Protein AF-0000000080485088 (afdb_homodimer)

InterPro domains:
  IPR011604 PD-(D/E)XK endonuclease-like domain superfamily [G3DSA:3.90.320.10] (5-183)
  IPR013343 CRISPR-associated protein Cas4 [TIGR00372] (26-182)
  IPR022765 Dna2/Cas4, domain of unknown function DUF83 [PF01930] (26-183)

Foldseek 3Di:
DPPDDPVVVVVVVVVVCVVVVDDADALVLLLCLVVPLLLSQCVLVVPDQDCPPVPHPDDPPPCCVVVVVFWDWDDDPVGYIWIAGNVGATEDEDQDCPRVPSSLLSSLLVQLCCCPPVNDHHWYWYDHVNVRDIDTGHHDPVSNVVNVVSSVVSVVSNPDPHHDADDDDPCLVVRSCNCVHPVD/DPPDDVVVVVVVVVVVCVVVVDDADALVLLLCLVVPLLLSQCVLVVPDQDCPPVPHPDDPPPCCVVVVVFWDWDDDPVGYIWIAGNVGATEDEDQDCPRVPSSLLSSLLVQLCCCPPVNDHHKYWYDHVNVRDIDTGHHDPVSNVVNVVSSVVSVVSNPDPHHDADDDDPCLVVRSCNCVHPVD

Radius of gyration: 20.14 Å; Cα contacts (8 Å, |Δi|>4): 604; chains: 2; bounding box: 44×56×47 Å

Structure (mmCIF, N/CA/C/O backbone):
data_AF-0000000080485088-model_v1
#
loop_
_entity.id
_entity.type
_entity.pdbx_description
1 polymer 'CRISPR-associated exonuclease Cas4'
#
loop_
_atom_site.group_PDB
_atom_site.id
_atom_site.type_symbol
_atom_site.label_atom_id
_atom_site.label_alt_id
_atom_site.label_comp_id
_atom_site.label_asym_id
_atom_site.label_entity_id
_atom_site.label_seq_id
_atom_site.pdbx_PDB_ins_code
_atom_site.Cartn_x
_atom_site.Cartn_y
_atom_site.Cartn_z
_atom_site.occupancy
_atom_site.B_iso_or_equiv
_atom_site.auth_seq_id
_atom_site.auth_comp_id
_atom_site.auth_asym_id
_atom_site.auth_atom_id
_atom_site.pdbx_PDB_model_num
ATOM 1 N N . MET A 1 1 ? 17.625 8.969 -16.516 1 39.59 1 MET A N 1
ATOM 2 C CA . MET A 1 1 ? 16.562 9.133 -15.531 1 39.59 1 MET A CA 1
ATOM 3 C C . MET A 1 1 ? 16 10.555 -15.578 1 39.59 1 MET A C 1
ATOM 5 O O . MET A 1 1 ? 16.75 11.523 -15.484 1 39.59 1 MET A O 1
ATOM 9 N N . THR A 1 2 ? 15 10.773 -16.281 1 52.69 2 THR A N 1
ATOM 10 C CA . THR A 1 2 ? 14.555 12.125 -16.625 1 52.69 2 THR A CA 1
ATOM 11 C C . THR A 1 2 ? 14.586 13.039 -15.406 1 52.69 2 THR A C 1
ATOM 13 O O . THR A 1 2 ? 14.312 12.602 -14.289 1 52.69 2 THR A O 1
ATOM 16 N N . ASP A 1 3 ? 15.328 14.078 -15.477 1 67.31 3 ASP A N 1
ATOM 17 C CA . ASP A 1 3 ? 15.75 15.234 -14.695 1 67.31 3 ASP A CA 1
ATOM 18 C C . ASP A 1 3 ? 14.547 15.992 -14.133 1 67.31 3 ASP A C 1
ATOM 20 O O . ASP A 1 3 ? 14.656 17.172 -13.781 1 67.31 3 ASP A O 1
ATOM 24 N N . VAL A 1 4 ? 13.352 15.328 -14.117 1 85.06 4 VAL A N 1
ATOM 25 C CA . VAL A 1 4 ? 12.18 16.062 -13.664 1 85.06 4 VAL A CA 1
ATOM 26 C C . VAL A 1 4 ? 12.109 16.047 -12.141 1 85.06 4 VAL A C 1
ATOM 28 O O . VAL A 1 4 ? 12.383 15.016 -11.516 1 85.06 4 VAL A O 1
ATOM 31 N N . ASP A 1 5 ? 11.891 17.234 -11.617 1 93.88 5 ASP A N 1
ATOM 32 C CA . ASP A 1 5 ? 11.688 17.359 -10.18 1 93.88 5 ASP A CA 1
ATOM 33 C C . ASP A 1 5 ? 10.648 16.359 -9.68 1 93.88 5 ASP A C 1
ATOM 35 O O . ASP A 1 5 ? 9.578 16.219 -10.281 1 93.88 5 ASP A O 1
ATOM 39 N N . PRO A 1 6 ? 10.984 15.602 -8.656 1 94.25 6 PRO A N 1
ATOM 40 C CA . PRO A 1 6 ? 10.062 14.594 -8.141 1 94.25 6 PRO A CA 1
ATOM 41 C C . PRO A 1 6 ? 8.688 15.156 -7.809 1 94.25 6 PRO A C 1
ATOM 43 O O . PRO A 1 6 ? 7.676 14.469 -7.957 1 94.25 6 PRO A O 1
ATOM 46 N N . VAL A 1 7 ? 8.648 16.359 -7.359 1 96.44 7 VAL A N 1
ATOM 47 C CA . VAL A 1 7 ? 7.363 16.984 -7.051 1 96.44 7 VAL A CA 1
ATOM 48 C C . VAL A 1 7 ? 6.535 17.125 -8.328 1 96.44 7 VAL A C 1
ATOM 50 O O . VAL A 1 7 ? 5.348 16.797 -8.344 1 96.44 7 VAL A O 1
ATOM 53 N N . GLN A 1 8 ? 7.188 17.609 -9.352 1 94.75 8 GLN A N 1
ATOM 54 C CA . GLN A 1 8 ? 6.496 17.75 -10.633 1 94.75 8 GLN A CA 1
ATOM 55 C C . GLN A 1 8 ? 6.078 16.391 -11.188 1 94.75 8 GLN A C 1
ATOM 57 O O . GLN A 1 8 ? 4.996 16.266 -11.773 1 94.75 8 GLN A O 1
ATOM 62 N N . ARG A 1 9 ? 6.941 15.461 -11.062 1 92.62 9 ARG A N 1
ATOM 63 C CA . ARG A 1 9 ? 6.625 14.109 -11.516 1 92.62 9 ARG A CA 1
ATOM 64 C C . ARG A 1 9 ? 5.41 13.555 -10.789 1 92.62 9 ARG A C 1
ATOM 66 O O . ARG A 1 9 ? 4.531 12.945 -11.398 1 92.62 9 ARG A O 1
ATOM 73 N N . LEU A 1 10 ? 5.379 13.742 -9.484 1 93.31 10 LEU A N 1
ATOM 74 C CA . LEU A 1 10 ? 4.246 13.305 -8.68 1 93.31 10 LEU A CA 1
ATOM 75 C C . LEU A 1 10 ? 2.959 13.992 -9.125 1 93.31 10 LEU A C 1
ATOM 77 O O . LEU A 1 10 ? 1.926 13.344 -9.289 1 93.31 10 LEU A O 1
ATOM 81 N N . LEU A 1 11 ? 3.037 15.281 -9.336 1 93.75 11 LEU A N 1
ATOM 82 C CA . LEU A 1 11 ? 1.86 16.047 -9.75 1 93.75 11 LEU A CA 1
ATOM 83 C C . LEU A 1 11 ? 1.338 15.547 -11.094 1 93.75 11 LEU A C 1
ATOM 85 O O . LEU A 1 11 ? 0.13 15.367 -11.266 1 93.75 11 LEU A O 1
ATOM 89 N N . ARG A 1 12 ? 2.209 15.289 -12.008 1 90.81 12 ARG A N 1
ATOM 90 C CA . ARG A 1 12 ? 1.808 14.773 -13.312 1 90.81 12 ARG A CA 1
ATOM 91 C C . ARG A 1 12 ? 1.143 13.406 -13.18 1 90.81 12 ARG A C 1
ATOM 93 O O . ARG A 1 12 ? 0.078 13.172 -13.75 1 90.81 12 ARG A O 1
ATOM 100 N N . THR A 1 13 ? 1.795 12.594 -12.453 1 89.94 13 THR A N 1
ATOM 101 C CA . THR A 1 13 ? 1.272 11.25 -12.234 1 89.94 13 THR A CA 1
ATOM 102 C C . THR A 1 13 ? -0.113 11.305 -11.594 1 89.94 13 THR A C 1
ATOM 104 O O . THR A 1 13 ? -1.04 10.633 -12.055 1 89.94 13 THR A O 1
ATOM 107 N N . ALA A 1 14 ? -0.268 12.094 -10.594 1 89.25 14 ALA A N 1
ATOM 108 C CA . ALA A 1 14 ? -1.523 12.203 -9.859 1 89.25 14 ALA A CA 1
ATOM 109 C C . ALA A 1 14 ? -2.635 12.758 -10.742 1 89.25 14 ALA A C 1
ATOM 111 O O . ALA A 1 14 ? -3.77 12.281 -10.703 1 89.25 14 ALA A O 1
ATOM 112 N N . ARG A 1 15 ? -2.361 13.703 -11.484 1 87.56 15 ARG A N 1
ATOM 113 C CA . ARG A 1 15 ? -3.355 14.305 -12.367 1 87.56 15 ARG A CA 1
ATOM 114 C C . ARG A 1 15 ? -3.779 13.328 -13.461 1 87.56 15 ARG A C 1
ATOM 116 O O . ARG A 1 15 ? -4.961 13.258 -13.805 1 87.56 15 ARG A O 1
ATOM 123 N N . ASP A 1 16 ? -2.809 12.609 -13.984 1 86.06 16 ASP A N 1
ATOM 124 C CA . ASP A 1 16 ? -3.123 11.602 -14.984 1 86.06 16 ASP A CA 1
ATOM 125 C C . ASP A 1 16 ? -4 10.5 -14.398 1 86.06 16 ASP A C 1
ATOM 127 O O . ASP A 1 16 ? -4.949 10.047 -15.039 1 86.06 16 ASP A O 1
ATOM 131 N N . ASP A 1 17 ? -3.639 10.133 -13.219 1 85.12 17 ASP A N 1
ATOM 132 C CA . ASP A 1 17 ? -4.418 9.094 -12.547 1 85.12 17 ASP A CA 1
ATOM 133 C C . ASP A 1 17 ? -5.855 9.547 -12.32 1 85.12 17 ASP A C 1
ATOM 135 O O . ASP A 1 17 ? -6.793 8.758 -12.469 1 85.12 17 ASP A O 1
ATOM 139 N N . ALA A 1 18 ? -6.008 10.766 -11.93 1 80 18 ALA A N 1
ATOM 140 C CA . ALA A 1 18 ? -7.336 11.32 -11.68 1 80 18 ALA A CA 1
ATOM 141 C C . ALA A 1 18 ? -8.148 11.391 -12.969 1 80 18 ALA A C 1
ATOM 143 O O . ALA A 1 18 ? -9.352 11.125 -12.977 1 80 18 ALA A O 1
ATOM 144 N N . ARG A 1 19 ? -7.539 11.688 -14.016 1 78.75 19 ARG A N 1
ATOM 145 C CA . ARG A 1 19 ? -8.203 11.859 -15.305 1 78.75 19 ARG A CA 1
ATOM 146 C C . ARG A 1 19 ? -8.609 10.508 -15.898 1 78.75 19 ARG A C 1
ATOM 148 O O . ARG A 1 19 ? -9.703 10.375 -16.438 1 78.75 19 ARG A O 1
ATOM 155 N N . ASP A 1 20 ? -7.762 9.516 -15.711 1 79.25 20 ASP A N 1
ATOM 156 C CA . ASP A 1 20 ? -7.934 8.258 -16.438 1 79.25 20 ASP A CA 1
ATOM 157 C C . ASP A 1 20 ? -8.625 7.207 -15.57 1 79.25 20 ASP A C 1
ATOM 159 O O . ASP A 1 20 ? -8.883 6.094 -16.031 1 79.25 20 ASP A O 1
ATOM 163 N N . GLU A 1 21 ? -9.023 7.566 -14.344 1 80.75 21 GLU A N 1
ATOM 164 C CA . GLU A 1 21 ? -9.609 6.598 -13.422 1 80.75 21 GLU A CA 1
ATOM 165 C C . GLU A 1 21 ? -8.766 5.324 -13.352 1 80.75 21 GLU A C 1
ATOM 167 O O . GLU A 1 21 ? -9.289 4.223 -13.531 1 80.75 21 GLU A O 1
ATOM 172 N N . SER A 1 22 ? -7.586 5.484 -13.156 1 87.5 22 SER A N 1
ATOM 173 C CA . SER A 1 22 ? -6.602 4.402 -13.156 1 87.5 22 SER A CA 1
ATOM 174 C C . SER A 1 22 ? -6.996 3.299 -12.18 1 87.5 22 SER A C 1
ATOM 176 O O . SER A 1 22 ? -7.727 3.545 -11.219 1 87.5 22 SER A O 1
ATOM 178 N N . PHE A 1 23 ? -6.703 2.055 -12.578 1 89.25 23 PHE A N 1
ATOM 179 C CA . PHE A 1 23 ? -6.957 0.869 -11.773 1 89.25 23 PHE A CA 1
ATOM 180 C C . PHE A 1 23 ? -5.68 0.058 -11.586 1 89.25 23 PHE A C 1
ATOM 182 O O . PHE A 1 23 ? -5.031 -0.324 -12.562 1 89.25 23 PHE A O 1
ATOM 189 N N . ARG A 1 24 ? -5.359 -0.082 -10.328 1 89.56 24 ARG A N 1
ATOM 190 C CA . ARG A 1 24 ? -4.133 -0.805 -10.008 1 89.56 24 ARG A CA 1
ATOM 191 C C . ARG A 1 24 ? -4.414 -1.961 -9.047 1 89.56 24 ARG A C 1
ATOM 193 O O . ARG A 1 24 ? -5.227 -1.831 -8.133 1 89.56 24 ARG A O 1
ATOM 200 N N . VAL A 1 25 ? -3.703 -3.049 -9.281 1 91.81 25 VAL A N 1
ATOM 201 C CA . VAL A 1 25 ? -3.795 -4.23 -8.43 1 91.81 25 VAL A CA 1
ATOM 202 C C . VAL A 1 25 ? -2.395 -4.676 -8.016 1 91.81 25 VAL A C 1
ATOM 204 O O . VAL A 1 25 ? -1.496 -4.785 -8.852 1 91.81 25 VAL A O 1
ATOM 207 N N . THR A 1 26 ? -2.186 -4.824 -6.707 1 89.06 26 THR A N 1
ATOM 208 C CA . THR A 1 26 ? -0.915 -5.332 -6.199 1 89.06 26 THR A CA 1
ATOM 209 C C . THR A 1 26 ? -1.006 -6.828 -5.906 1 89.06 26 THR A C 1
ATOM 211 O O . THR A 1 26 ? -2.098 -7.398 -5.906 1 89.06 26 THR A O 1
ATOM 214 N N . GLY A 1 27 ? 0.175 -7.445 -5.723 1 90.12 27 GLY A N 1
ATOM 215 C CA . GLY A 1 27 ? 0.186 -8.844 -5.336 1 90.12 27 GLY A CA 1
ATOM 216 C C . GLY A 1 27 ? -0.562 -9.117 -4.043 1 90.12 27 GLY A C 1
ATOM 217 O O . GLY A 1 27 ? -1.294 -10.102 -3.936 1 90.12 27 GLY A O 1
ATOM 218 N N . VAL A 1 28 ? -0.419 -8.195 -3.145 1 86.88 28 VAL A N 1
ATOM 219 C CA . VAL A 1 28 ? -1.051 -8.344 -1.837 1 86.88 28 VAL A CA 1
ATOM 220 C C . VAL A 1 28 ? -2.568 -8.297 -1.988 1 86.88 28 VAL A C 1
ATOM 222 O O . VAL A 1 28 ? -3.291 -9.016 -1.293 1 86.88 28 VAL A O 1
ATOM 225 N N . MET A 1 29 ? -3.066 -7.488 -2.871 1 91.06 29 MET A N 1
ATOM 226 C CA . MET A 1 29 ? -4.504 -7.414 -3.117 1 91.06 29 MET A CA 1
ATOM 227 C C . MET A 1 29 ? -5.035 -8.75 -3.627 1 91.06 29 MET A C 1
ATOM 229 O O . MET A 1 29 ? -6.141 -9.156 -3.268 1 91.06 29 MET A O 1
ATOM 233 N N . MET A 1 30 ? -4.234 -9.438 -4.438 1 94.12 30 MET A N 1
ATOM 234 C CA . MET A 1 30 ? -4.621 -10.758 -4.918 1 94.12 30 MET A CA 1
ATOM 235 C C . MET A 1 30 ? -4.707 -11.758 -3.764 1 94.12 30 MET A C 1
ATOM 237 O O . MET A 1 30 ? -5.625 -12.578 -3.715 1 94.12 30 MET A O 1
ATOM 241 N N . GLN A 1 31 ? -3.775 -11.625 -2.854 1 90.44 31 GLN A N 1
ATOM 242 C CA . GLN A 1 31 ? -3.797 -12.484 -1.678 1 90.44 31 GLN A CA 1
ATOM 243 C C . GLN A 1 31 ? -5.055 -12.25 -0.848 1 90.44 31 GLN A C 1
ATOM 245 O O . GLN A 1 31 ? -5.754 -13.203 -0.485 1 90.44 31 GLN A O 1
ATOM 250 N N . TYR A 1 32 ? -5.348 -11.016 -0.621 1 91.88 32 TYR A N 1
ATOM 251 C CA . TYR A 1 32 ? -6.496 -10.68 0.213 1 91.88 32 TYR A CA 1
ATOM 252 C C . TYR A 1 32 ? -7.797 -11.102 -0.457 1 91.88 32 TYR A C 1
ATOM 254 O O . TYR A 1 32 ? -8.758 -11.484 0.219 1 91.88 32 TYR A O 1
ATOM 262 N N . TYR A 1 33 ? -7.82 -11 -1.744 1 96.38 33 TYR A N 1
ATOM 263 C CA . TYR A 1 33 ? -9.023 -11.391 -2.475 1 96.38 33 TYR A CA 1
ATOM 264 C C . TYR A 1 33 ? -9.406 -12.836 -2.166 1 96.38 33 TYR A C 1
ATOM 266 O O . TYR A 1 33 ? -10.586 -13.164 -2.084 1 96.38 33 TYR A O 1
ATOM 274 N N . VAL A 1 34 ? -8.375 -13.648 -2.025 1 94.62 34 VAL A N 1
ATOM 275 C CA . VAL A 1 34 ? -8.586 -15.062 -1.729 1 94.62 34 VAL A CA 1
ATOM 276 C C . VAL A 1 34 ? -8.789 -15.25 -0.227 1 94.62 34 VAL A C 1
ATOM 278 O O . VAL A 1 34 ? -9.688 -15.984 0.198 1 94.62 34 VAL A O 1
ATOM 281 N N . VAL A 1 35 ? -8.023 -14.578 0.646 1 91.62 35 VAL A N 1
ATOM 282 C CA . VAL A 1 35 ? -8.016 -14.758 2.094 1 91.62 35 VAL A CA 1
ATOM 283 C C . VAL A 1 35 ? -9.297 -14.172 2.691 1 91.62 35 VAL A C 1
ATOM 285 O O . VAL A 1 35 ? -9.992 -14.844 3.455 1 91.62 35 VAL A O 1
ATOM 288 N N . CYS A 1 36 ? -9.617 -12.914 2.309 1 94.94 36 CYS A N 1
ATOM 289 C CA . CYS A 1 36 ? -10.758 -12.211 2.885 1 94.94 36 CYS A CA 1
ATOM 290 C C . CYS A 1 36 ? -11.078 -10.953 2.094 1 94.94 36 CYS A C 1
ATOM 292 O O . CYS A 1 36 ? -10.344 -9.961 2.164 1 94.94 36 CYS A O 1
ATOM 294 N N . LYS A 1 37 ? -12.242 -10.969 1.49 1 96.31 37 LYS A N 1
ATOM 295 C CA . LYS A 1 37 ? -12.672 -9.836 0.667 1 96.31 37 LYS A CA 1
ATOM 296 C C . LYS A 1 37 ? -12.883 -8.586 1.516 1 96.31 37 LYS A C 1
ATOM 298 O O . LYS A 1 37 ? -12.648 -7.469 1.05 1 96.31 37 LYS A O 1
ATOM 303 N N . ARG A 1 38 ? -13.281 -8.82 2.725 1 94.25 38 ARG A N 1
ATOM 304 C CA . ARG A 1 38 ? -13.438 -7.676 3.619 1 94.25 38 ARG A CA 1
ATOM 305 C C . ARG A 1 38 ? -12.086 -7.051 3.947 1 94.25 38 ARG A C 1
ATOM 307 O O . ARG A 1 38 ? -11.953 -5.824 3.975 1 94.25 38 ARG A O 1
ATOM 314 N N . GLU A 1 39 ? -11.102 -7.859 4.207 1 90.69 39 GLU A N 1
ATOM 315 C CA . GLU A 1 39 ? -9.742 -7.371 4.41 1 90.69 39 GLU A CA 1
ATOM 316 C C . GLU A 1 39 ? -9.234 -6.613 3.188 1 90.69 39 GLU A C 1
ATOM 318 O O . GLU A 1 39 ? -8.578 -5.578 3.32 1 90.69 39 GLU A O 1
ATOM 323 N N . LEU A 1 40 ? -9.539 -7.105 2.027 1 92.62 40 LEU A N 1
ATOM 324 C CA . LEU A 1 40 ? -9.172 -6.438 0.785 1 92.62 40 LEU A CA 1
ATOM 325 C C . LEU A 1 40 ? -9.75 -5.031 0.73 1 92.62 40 LEU A C 1
ATOM 327 O O . LEU A 1 40 ? -9.055 -4.078 0.369 1 92.62 40 LEU A O 1
ATOM 331 N N . TRP A 1 41 ? -10.984 -4.965 1.108 1 91.31 41 TRP A N 1
ATOM 332 C CA . TRP A 1 41 ? -11.648 -3.666 1.091 1 91.31 41 TRP A CA 1
ATOM 333 C C . TRP A 1 41 ? -10.961 -2.689 2.039 1 91.31 41 TRP A C 1
ATOM 335 O O . TRP A 1 41 ? -10.648 -1.56 1.657 1 91.31 41 TRP A O 1
ATOM 345 N N . PHE A 1 42 ? -10.641 -3.119 3.283 1 85.12 42 PHE A N 1
ATOM 346 C CA . PHE A 1 42 ? -9.969 -2.264 4.254 1 85.12 42 PHE A CA 1
ATOM 347 C C . PHE A 1 42 ? -8.594 -1.84 3.742 1 85.12 42 PHE A C 1
ATOM 349 O O . PHE A 1 42 ? -8.227 -0.669 3.842 1 85.12 42 PHE A O 1
ATOM 356 N N . HIS A 1 43 ? -7.898 -2.746 3.232 1 84.44 43 HIS A N 1
ATOM 357 C CA . HIS A 1 43 ? -6.562 -2.486 2.703 1 84.44 43 HIS A CA 1
ATOM 358 C C . HIS A 1 43 ? -6.605 -1.431 1.603 1 84.44 43 HIS A C 1
ATOM 360 O O . HIS A 1 43 ? -5.762 -0.529 1.57 1 84.44 43 HIS A O 1
ATOM 366 N N . SER A 1 44 ? -7.594 -1.496 0.754 1 85 44 SER A N 1
ATOM 367 C CA . SER A 1 44 ? -7.699 -0.593 -0.388 1 85 44 SER A CA 1
ATOM 368 C C . SER A 1 44 ? -8.008 0.832 0.061 1 85 44 SER A C 1
ATOM 370 O O . SER A 1 44 ? -7.805 1.783 -0.696 1 85 44 SER A O 1
ATOM 372 N N . ARG A 1 45 ? -8.469 0.916 1.254 1 77.94 45 ARG A N 1
ATOM 373 C CA . ARG A 1 45 ? -8.789 2.23 1.8 1 77.94 45 ARG A CA 1
ATOM 374 C C . ARG A 1 45 ? -7.633 2.771 2.639 1 77.94 45 ARG A C 1
ATOM 376 O O . ARG A 1 45 ? -7.773 3.797 3.309 1 77.94 45 ARG A O 1
ATOM 383 N N . HIS A 1 46 ? -6.555 2.053 2.623 1 73.06 46 HIS A N 1
ATOM 384 C CA . HIS A 1 46 ? -5.352 2.447 3.344 1 73.06 46 HIS A CA 1
ATOM 385 C C . HIS A 1 46 ? -5.652 2.717 4.812 1 73.06 46 HIS A C 1
ATOM 387 O O . HIS A 1 46 ? -5.109 3.658 5.398 1 73.06 46 HIS A O 1
ATOM 393 N N . ILE A 1 47 ? -6.566 1.928 5.301 1 67.12 47 ILE A N 1
ATOM 394 C CA . ILE A 1 47 ? -6.859 2.047 6.723 1 67.12 47 ILE A CA 1
ATOM 395 C C . ILE A 1 47 ? -5.621 1.679 7.539 1 67.12 47 ILE A C 1
ATOM 397 O O . ILE A 1 47 ? -5.059 0.595 7.367 1 67.12 47 ILE A O 1
ATOM 401 N N . GLU A 1 48 ? -5.078 2.682 8.234 1 61.09 48 GLU A N 1
ATOM 402 C CA . GLU A 1 48 ? -3.865 2.482 9.023 1 61.09 48 GLU A CA 1
ATOM 403 C C . GLU A 1 48 ? -4.141 1.616 10.25 1 61.09 48 GLU A C 1
ATOM 405 O O . GLU A 1 48 ? -5.172 1.768 10.906 1 61.09 48 GLU A O 1
ATOM 410 N N . ILE A 1 49 ? -3.312 0.609 10.32 1 57.47 49 ILE A N 1
ATOM 411 C CA . ILE A 1 49 ? -3.367 -0.268 11.484 1 57.47 49 ILE A CA 1
ATOM 412 C C . ILE A 1 49 ? -2.512 0.312 12.609 1 57.47 49 ILE A C 1
ATOM 414 O O . ILE A 1 49 ? -1.398 0.784 12.367 1 57.47 49 ILE A O 1
ATOM 418 N N . ASP A 1 50 ? -3.068 0.799 13.688 1 52.28 50 ASP A N 1
ATOM 419 C CA . ASP A 1 50 ? -2.395 1.398 14.836 1 52.28 50 ASP A CA 1
ATOM 420 C C . ASP A 1 50 ? -1.284 0.49 15.359 1 52.28 50 ASP A C 1
ATOM 422 O O . ASP A 1 50 ? -1.554 -0.603 15.859 1 52.28 50 ASP A O 1
ATOM 426 N N . ARG A 1 51 ? -0.032 0.994 15.133 1 47.53 51 ARG A N 1
ATOM 427 C CA . ARG A 1 51 ? 1.169 0.306 15.594 1 47.53 51 ARG A CA 1
ATOM 428 C C . ARG A 1 51 ? 1.298 0.393 17.109 1 47.53 51 ARG A C 1
ATOM 430 O O . ARG A 1 51 ? 2.105 -0.318 17.719 1 47.53 51 ARG A O 1
ATOM 437 N N . GLY A 1 52 ? 0.866 1.407 17.672 1 47.28 52 GLY A N 1
ATOM 438 C CA . GLY A 1 52 ? 1.013 1.5 19.109 1 47.28 52 GLY A CA 1
ATOM 439 C C . GLY A 1 52 ? 0.462 0.292 19.844 1 47.28 52 GLY A C 1
ATOM 440 O O . GLY A 1 52 ? 0.64 0.162 21.062 1 47.28 52 GLY A O 1
ATOM 441 N N . ASN A 1 53 ? -0.319 -0.3 19.188 1 46.41 53 ASN A N 1
ATOM 442 C CA . ASN A 1 53 ? -0.776 -1.498 19.891 1 46.41 53 ASN A CA 1
ATOM 443 C C . ASN A 1 53 ? 0.304 -2.576 19.906 1 46.41 53 ASN A C 1
ATOM 445 O O . ASN A 1 53 ? 1.048 -2.742 18.953 1 46.41 53 ASN A O 1
ATOM 449 N N . SER A 1 54 ? 0.801 -2.711 21.109 1 44.72 54 SER A N 1
ATOM 450 C CA . SER A 1 54 ? 1.857 -3.652 21.469 1 44.72 54 SER A CA 1
ATOM 451 C C . SER A 1 54 ? 1.876 -4.848 20.516 1 44.72 54 SER A C 1
ATOM 453 O O . SER A 1 54 ? 2.83 -5.629 20.516 1 44.72 54 SER A O 1
ATOM 455 N N . ALA A 1 55 ? 0.861 -5.168 20.031 1 42 55 ALA A N 1
ATOM 456 C CA . ALA A 1 55 ? 0.956 -6.414 19.281 1 42 55 ALA A CA 1
ATOM 457 C C . ALA A 1 55 ? 1.493 -6.16 17.875 1 42 55 ALA A C 1
ATOM 459 O O . ALA A 1 55 ? 0.777 -5.645 17.016 1 42 55 ALA A O 1
ATOM 460 N N . ILE A 1 56 ? 2.713 -5.816 17.859 1 45.41 56 ILE A N 1
ATOM 461 C CA . ILE A 1 56 ? 3.408 -5.473 16.625 1 45.41 56 ILE A CA 1
ATOM 462 C C . ILE A 1 56 ? 3.514 -6.707 15.727 1 45.41 56 ILE A C 1
ATOM 464 O O . ILE A 1 56 ? 3.82 -7.805 16.203 1 45.41 56 ILE A O 1
ATOM 468 N N . VAL A 1 57 ? 2.883 -6.633 14.648 1 47.62 57 VAL A N 1
ATOM 469 C CA . VAL A 1 57 ? 3.172 -7.66 13.656 1 47.62 57 VAL A CA 1
ATOM 470 C C . VAL A 1 57 ? 4.605 -7.512 13.164 1 47.62 57 VAL A C 1
ATOM 472 O O . VAL A 1 57 ? 4.996 -6.441 12.688 1 47.62 57 VAL A O 1
ATOM 475 N N . ARG A 1 58 ? 5.496 -8.391 13.688 1 44.62 58 ARG A N 1
ATOM 476 C CA . ARG A 1 58 ? 6.875 -8.359 13.203 1 44.62 58 ARG A CA 1
ATOM 477 C C . ARG A 1 58 ? 7 -9.086 11.867 1 44.62 58 ARG A C 1
ATOM 479 O O . ARG A 1 58 ? 6.328 -10.094 11.633 1 44.62 58 ARG A O 1
ATOM 486 N N . GLY A 1 59 ? 7.371 -8.406 10.828 1 47.97 59 GLY A N 1
ATOM 487 C CA . GLY A 1 59 ? 7.742 -9.047 9.578 1 47.97 59 GLY A CA 1
ATOM 488 C C . GLY A 1 59 ? 8.742 -10.172 9.75 1 47.97 59 GLY A C 1
ATOM 489 O O . GLY A 1 59 ? 9.617 -10.102 10.617 1 47.97 59 GLY A O 1
ATOM 490 N N . THR A 1 60 ? 8.359 -11.398 9.688 1 44 60 THR A N 1
ATOM 491 C CA . THR A 1 60 ? 9.344 -12.469 9.789 1 44 60 THR A CA 1
ATOM 492 C C . THR A 1 60 ? 10.266 -12.461 8.57 1 44 60 THR A C 1
ATOM 494 O O . THR A 1 60 ? 9.797 -12.32 7.434 1 44 60 THR A O 1
ATOM 497 N N . HIS A 1 61 ? 11.391 -11.945 8.836 1 46.41 61 HIS A N 1
ATOM 498 C CA . HIS A 1 61 ? 12.406 -12.211 7.82 1 46.41 61 HIS A CA 1
ATOM 499 C C . HIS A 1 61 ? 12.484 -13.695 7.5 1 46.41 61 HIS A C 1
ATOM 501 O O . HIS A 1 61 ? 12.625 -14.523 8.406 1 46.41 61 HIS A O 1
ATOM 507 N N . ILE A 1 62 ? 11.789 -14.102 6.523 1 46.84 62 ILE A N 1
ATOM 508 C CA . ILE A 1 62 ? 12.141 -15.469 6.148 1 46.84 62 ILE A CA 1
ATOM 509 C C . ILE A 1 62 ? 13.625 -15.547 5.816 1 46.84 62 ILE A C 1
ATOM 511 O O . ILE A 1 62 ? 14.141 -14.734 5.047 1 46.84 62 ILE A O 1
ATOM 515 N N . ASP A 1 63 ? 14.359 -16.016 6.789 1 44.5 63 ASP A N 1
ATOM 516 C CA . ASP A 1 63 ? 15.742 -16.344 6.453 1 44.5 63 ASP A CA 1
ATOM 517 C C . ASP A 1 63 ? 15.859 -16.781 5 1 44.5 63 ASP A C 1
ATOM 519 O O . ASP A 1 63 ? 15.445 -17.891 4.648 1 44.5 63 ASP A O 1
ATOM 523 N N . GLU A 1 64 ? 15.875 -15.898 4.223 1 47.84 64 GLU A N 1
ATOM 524 C CA . GLU A 1 64 ? 16.109 -16.156 2.805 1 47.84 64 GLU A CA 1
ATOM 525 C C . GLU A 1 64 ? 17.469 -16.812 2.572 1 47.84 64 GLU A C 1
ATOM 527 O O . GLU A 1 64 ? 17.938 -16.859 1.438 1 47.84 64 GLU A O 1
ATOM 532 N N . THR A 1 65 ? 18.172 -16.938 3.648 1 45.12 65 THR A N 1
ATOM 533 C CA . THR A 1 65 ? 19.469 -17.562 3.424 1 45.12 65 THR A CA 1
ATOM 534 C C . THR A 1 65 ? 19.328 -18.812 2.562 1 45.12 65 THR A C 1
ATOM 536 O O . THR A 1 65 ? 20.234 -19.141 1.798 1 45.12 65 THR A O 1
ATOM 539 N N . ALA A 1 66 ? 18.328 -19.484 2.807 1 47.22 66 ALA A N 1
ATOM 540 C CA . ALA A 1 66 ? 18.297 -20.719 2.027 1 47.22 66 ALA A CA 1
ATOM 541 C C . ALA A 1 66 ? 18.266 -20.422 0.53 1 47.22 66 ALA A C 1
ATOM 543 O O . ALA A 1 66 ? 18.719 -21.234 -0.28 1 47.22 66 ALA A O 1
ATOM 544 N N . TYR A 1 67 ? 17.797 -19.234 0.253 1 50.59 67 TYR A N 1
ATOM 545 C CA . TYR A 1 67 ? 17.688 -18.969 -1.178 1 50.59 67 TYR A CA 1
ATOM 546 C C . TYR A 1 67 ? 18.359 -17.656 -1.539 1 50.59 67 TYR A C 1
ATOM 548 O O . TYR A 1 67 ? 18.141 -17.125 -2.631 1 50.59 67 TYR A O 1
ATOM 556 N N . SER A 1 68 ? 18.984 -17 -0.555 1 52.88 68 SER A N 1
ATOM 557 C CA . SER A 1 68 ? 19.453 -15.617 -0.651 1 52.88 68 SER A CA 1
ATOM 558 C C . SER A 1 68 ? 20.453 -15.453 -1.79 1 52.88 68 SER A C 1
ATOM 560 O O . SER A 1 68 ? 20.391 -14.477 -2.537 1 52.88 68 SER A O 1
ATOM 562 N N . ASP A 1 69 ? 21.484 -16.469 -1.826 1 51.25 69 ASP A N 1
ATOM 563 C CA . ASP A 1 69 ? 22.625 -16.281 -2.717 1 51.25 69 ASP A CA 1
ATOM 564 C C . ASP A 1 69 ? 22.203 -16.391 -4.18 1 51.25 69 ASP A C 1
ATOM 566 O O . ASP A 1 69 ? 23 -16.109 -5.082 1 51.25 69 ASP A O 1
ATOM 570 N N . LYS A 1 70 ? 20.891 -16.578 -4.492 1 63.94 70 LYS A N 1
ATOM 571 C CA . LYS A 1 70 ? 20.625 -16.906 -5.887 1 63.94 70 LYS A CA 1
ATOM 572 C C . LYS A 1 70 ? 19.359 -16.219 -6.391 1 63.94 70 LYS A C 1
ATOM 574 O O . LYS A 1 70 ? 18.734 -16.672 -7.344 1 63.94 70 LYS A O 1
ATOM 579 N N . ARG A 1 71 ? 19.047 -14.977 -5.684 1 70.75 71 ARG A N 1
ATOM 580 C CA . ARG A 1 71 ? 17.859 -14.328 -6.227 1 70.75 71 ARG A CA 1
ATOM 581 C C . ARG A 1 71 ? 18.016 -12.812 -6.234 1 70.75 71 ARG A C 1
ATOM 583 O O . ARG A 1 71 ? 18.75 -12.258 -5.406 1 70.75 71 ARG A O 1
ATOM 590 N N . ARG A 1 72 ? 17.469 -12.203 -7.305 1 77.88 72 ARG A N 1
ATOM 591 C CA . ARG A 1 72 ? 17.469 -10.758 -7.457 1 77.88 72 ARG A CA 1
ATOM 592 C C . ARG A 1 72 ? 16.094 -10.172 -7.195 1 77.88 72 ARG A C 1
ATOM 594 O O . ARG A 1 72 ? 15.086 -10.711 -7.656 1 77.88 72 ARG A O 1
ATOM 601 N N . HIS A 1 73 ? 16.078 -9.148 -6.332 1 76.31 73 HIS A N 1
ATOM 602 C CA . HIS A 1 73 ? 14.836 -8.414 -6.105 1 76.31 73 HIS A CA 1
ATOM 603 C C . HIS A 1 73 ? 14.594 -7.387 -7.203 1 76.31 73 HIS A C 1
ATOM 605 O O . HIS A 1 73 ? 15.477 -6.59 -7.52 1 76.31 73 HIS A O 1
ATOM 611 N N . VAL A 1 74 ? 13.461 -7.449 -7.801 1 76.75 74 VAL A N 1
ATOM 612 C CA . VAL A 1 74 ? 13.133 -6.551 -8.898 1 76.75 74 VAL A CA 1
ATOM 613 C C . VAL A 1 74 ? 11.805 -5.852 -8.625 1 76.75 74 VAL A C 1
ATOM 615 O O . VAL A 1 74 ? 10.82 -6.496 -8.273 1 76.75 74 VAL A O 1
ATOM 618 N N . SER A 1 75 ? 11.805 -4.551 -8.633 1 76.69 75 SER A N 1
ATOM 619 C CA . SER A 1 75 ? 10.586 -3.76 -8.562 1 76.69 75 SER A CA 1
ATOM 620 C C . SER A 1 75 ? 10.125 -3.312 -9.945 1 76.69 75 SER A C 1
ATOM 622 O O . SER A 1 75 ? 10.93 -2.824 -10.742 1 76.69 75 SER A O 1
ATOM 624 N N . ILE A 1 76 ? 8.836 -3.57 -10.219 1 76.31 76 ILE A N 1
ATOM 625 C CA . ILE A 1 76 ? 8.297 -3.203 -11.516 1 76.31 76 ILE A CA 1
ATOM 626 C C . ILE A 1 76 ? 7.184 -2.168 -11.344 1 76.31 76 ILE A C 1
ATOM 628 O O . ILE A 1 76 ? 6.191 -2.426 -10.656 1 76.31 76 ILE A O 1
ATOM 632 N N . ASP A 1 77 ? 7.273 -0.96 -11.977 1 71.25 77 ASP A N 1
ATOM 633 C CA . ASP A 1 77 ? 6.277 0.102 -12.062 1 71.25 77 ASP A CA 1
ATOM 634 C C . ASP A 1 77 ? 5.801 0.525 -10.672 1 71.25 77 ASP A C 1
ATOM 636 O O . ASP A 1 77 ? 4.629 0.861 -10.492 1 71.25 77 ASP A O 1
ATOM 640 N N . SER A 1 78 ? 6.578 0.27 -9.625 1 69.19 78 SER A N 1
ATOM 641 C CA . SER A 1 78 ? 6.266 0.625 -8.242 1 69.19 78 SER A CA 1
ATOM 642 C C . SER A 1 78 ? 5.027 -0.119 -7.746 1 69.19 78 SER A C 1
ATOM 644 O O . SER A 1 78 ? 4.371 0.319 -6.797 1 69.19 78 SER A O 1
ATOM 646 N N . THR A 1 79 ? 4.598 -1.11 -8.445 1 73.06 79 THR A N 1
ATOM 647 C CA . THR A 1 79 ? 3.365 -1.814 -8.102 1 73.06 79 THR A CA 1
ATOM 648 C C . THR A 1 79 ? 3.662 -3.254 -7.688 1 73.06 79 THR A C 1
ATOM 650 O O . THR A 1 79 ? 3.02 -3.789 -6.785 1 73.06 79 THR A O 1
ATOM 653 N N . ILE A 1 80 ? 4.605 -3.855 -8.398 1 81.12 80 ILE A N 1
ATOM 654 C CA . ILE A 1 80 ? 4.883 -5.254 -8.102 1 81.12 80 ILE A CA 1
ATOM 655 C C . ILE A 1 80 ? 6.355 -5.422 -7.73 1 81.12 80 ILE A C 1
ATOM 657 O O . ILE A 1 80 ? 7.223 -4.746 -8.289 1 81.12 80 ILE A O 1
ATOM 661 N N . ALA A 1 81 ? 6.633 -6.121 -6.742 1 78.56 81 ALA A N 1
ATOM 662 C CA . ALA A 1 81 ? 7.98 -6.492 -6.324 1 78.56 81 ALA A CA 1
ATOM 663 C C . ALA A 1 81 ? 8.156 -8.008 -6.316 1 78.56 81 ALA A C 1
ATOM 665 O O . ALA A 1 81 ? 7.379 -8.727 -5.684 1 78.56 81 ALA A O 1
ATOM 666 N N . ILE A 1 82 ? 9.141 -8.438 -7.113 1 86.25 82 ILE A N 1
ATOM 667 C CA . ILE A 1 82 ? 9.266 -9.883 -7.246 1 86.25 82 ILE A CA 1
ATOM 668 C C . ILE A 1 82 ? 10.719 -10.297 -7.016 1 86.25 82 ILE A C 1
ATOM 670 O O . ILE A 1 82 ? 11.633 -9.484 -7.172 1 86.25 82 ILE A O 1
ATOM 674 N N . ASP A 1 83 ? 10.828 -11.555 -6.637 1 83.44 83 ASP A N 1
ATOM 675 C CA . ASP A 1 83 ? 12.133 -12.203 -6.57 1 83.44 83 ASP A CA 1
ATOM 676 C C . ASP A 1 83 ? 12.359 -13.094 -7.793 1 83.44 83 ASP A C 1
ATOM 678 O O . ASP A 1 83 ? 11.531 -13.945 -8.109 1 83.44 83 ASP A O 1
ATOM 682 N N . VAL A 1 84 ? 13.516 -12.836 -8.414 1 88.81 84 VAL A N 1
ATOM 683 C CA . VAL A 1 84 ? 13.828 -13.617 -9.602 1 88.81 84 VAL A CA 1
ATOM 684 C C . VAL A 1 84 ? 15.055 -14.484 -9.344 1 88.81 84 VAL A C 1
ATOM 686 O O . VAL A 1 84 ? 16.094 -13.984 -8.914 1 88.81 84 VAL A O 1
ATOM 689 N N . LEU A 1 85 ? 14.859 -15.719 -9.664 1 88.62 85 LEU A N 1
ATOM 690 C CA . LEU A 1 85 ? 15.953 -16.672 -9.516 1 88.62 85 LEU A CA 1
ATOM 691 C C . LEU A 1 85 ? 16.938 -16.547 -10.672 1 88.62 85 LEU A C 1
ATOM 693 O O . LEU A 1 85 ? 16.641 -15.922 -11.688 1 88.62 85 LEU A O 1
ATOM 697 N N . ASP A 1 86 ? 18.078 -17.188 -10.461 1 87.12 86 ASP A N 1
ATOM 698 C CA . ASP A 1 86 ? 19.109 -17.141 -11.484 1 87.12 86 ASP A CA 1
ATOM 699 C C . ASP A 1 86 ? 18.625 -17.766 -12.789 1 87.12 86 ASP A C 1
ATOM 701 O O . ASP A 1 86 ? 19.031 -17.344 -13.875 1 87.12 86 ASP A O 1
ATOM 705 N N . ASP A 1 87 ? 17.797 -18.703 -12.688 1 89.38 87 ASP A N 1
ATOM 706 C CA . ASP A 1 87 ? 17.312 -19.391 -13.875 1 89.38 87 ASP A CA 1
ATOM 707 C C . ASP A 1 87 ? 16.156 -18.641 -14.516 1 89.38 87 ASP A C 1
ATOM 709 O O . ASP A 1 87 ? 15.562 -19.094 -15.492 1 89.38 87 ASP A O 1
ATOM 713 N N . GLY A 1 88 ? 15.766 -17.531 -13.922 1 89.75 88 GLY A N 1
ATOM 714 C CA . GLY A 1 88 ? 14.781 -16.656 -14.531 1 89.75 88 GLY A CA 1
ATOM 715 C C . GLY A 1 88 ? 13.391 -16.828 -13.945 1 89.75 88 GLY A C 1
ATOM 716 O O . GLY A 1 88 ? 12.5 -16.016 -14.211 1 89.75 88 GLY A O 1
ATOM 717 N N . ARG A 1 89 ? 13.227 -17.797 -13.148 1 93.25 89 ARG A N 1
ATOM 718 C CA . ARG A 1 89 ? 11.914 -18.031 -12.555 1 93.25 89 ARG A CA 1
ATOM 719 C C . ARG A 1 89 ? 11.609 -17 -11.477 1 93.25 89 ARG A C 1
ATOM 721 O O . ARG A 1 89 ? 12.523 -16.531 -10.789 1 93.25 89 ARG A O 1
ATOM 728 N N . VAL A 1 90 ? 10.344 -16.734 -11.391 1 93.69 90 VAL A N 1
ATOM 729 C CA . VAL A 1 90 ? 9.875 -15.836 -10.336 1 93.69 90 VAL A CA 1
ATOM 730 C C . VAL A 1 90 ? 9.57 -16.641 -9.078 1 93.69 90 VAL A C 1
ATOM 732 O O . VAL A 1 90 ? 8.883 -17.656 -9.133 1 93.69 90 VAL A O 1
ATOM 735 N N . MET A 1 91 ? 10.094 -16.125 -7.988 1 89.12 91 MET A N 1
ATOM 736 C CA . MET A 1 91 ? 9.93 -16.875 -6.758 1 89.12 91 MET A CA 1
ATOM 737 C C . MET A 1 91 ? 9.078 -16.109 -5.746 1 89.12 91 MET A C 1
ATOM 739 O O . MET A 1 91 ? 9.258 -14.906 -5.574 1 89.12 91 MET A O 1
ATOM 743 N N . GLU A 1 92 ? 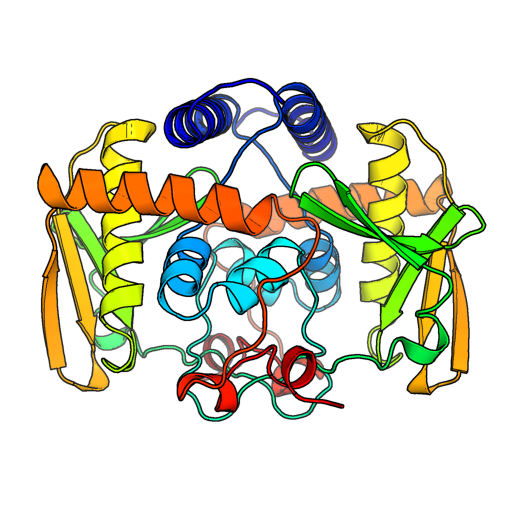8.125 -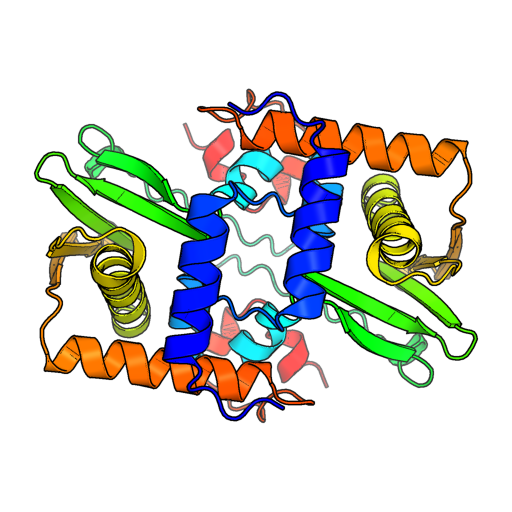16.812 -5.18 1 85.5 92 GLU A N 1
ATOM 744 C CA . GLU A 1 92 ? 7.383 -16.328 -4.023 1 85.5 92 GLU A CA 1
ATOM 745 C C . GLU A 1 92 ? 7.625 -17.203 -2.803 1 85.5 92 GLU A C 1
ATOM 747 O O . GLU A 1 92 ? 7.445 -18.422 -2.865 1 85.5 92 GLU A O 1
ATOM 752 N N . VAL A 1 93 ? 8.148 -16.594 -1.715 1 79.31 93 VAL A N 1
ATOM 753 C CA . VAL A 1 93 ? 8.484 -17.328 -0.499 1 79.31 93 VAL A CA 1
ATOM 754 C C . VAL A 1 93 ? 7.473 -17 0.596 1 79.31 93 VAL A C 1
ATOM 756 O O . VAL A 1 93 ? 7.18 -15.82 0.85 1 79.31 93 VAL A O 1
ATOM 759 N N . LYS A 1 94 ? 6.891 -17.969 1.171 1 76.5 94 LYS A N 1
ATOM 760 C CA . LYS A 1 94 ? 6.012 -17.828 2.328 1 76.5 94 LYS A CA 1
ATOM 761 C C . LYS A 1 94 ? 6.434 -18.75 3.461 1 76.5 94 LYS A C 1
ATOM 763 O O . LYS A 1 94 ? 6.848 -19.891 3.219 1 76.5 94 LYS A O 1
ATOM 768 N N . PRO A 1 95 ? 6.402 -18.234 4.656 1 70.19 95 PRO A N 1
ATOM 769 C CA . PRO A 1 95 ? 6.859 -19.047 5.781 1 70.19 95 PRO A CA 1
ATOM 770 C C . PRO A 1 95 ? 6.047 -20.328 5.949 1 70.19 95 PRO A C 1
ATOM 772 O O . PRO A 1 95 ? 6.602 -21.375 6.297 1 70.19 95 PRO A O 1
ATOM 775 N N . SER A 1 96 ? 4.77 -20.172 5.855 1 67.62 96 SER A N 1
ATOM 776 C CA . SER A 1 96 ? 3.926 -21.344 6.074 1 67.62 96 SER A CA 1
ATOM 777 C C . SER A 1 96 ? 3.053 -21.641 4.859 1 67.62 96 SER A C 1
ATOM 779 O O . SER A 1 96 ? 2.75 -20.734 4.074 1 67.62 96 SER A O 1
ATOM 781 N N . SER A 1 97 ? 2.807 -22.891 4.809 1 66.06 97 SER A N 1
ATOM 782 C CA . SER A 1 97 ? 1.974 -23.328 3.691 1 66.06 97 SER A CA 1
ATOM 783 C C . SER A 1 97 ? 0.492 -23.141 3.998 1 66.06 97 SER A C 1
ATOM 785 O O . SER A 1 97 ? -0.367 -23.547 3.215 1 66.06 97 SER A O 1
ATOM 787 N N . ALA A 1 98 ? 0.234 -22.531 5.051 1 66.25 98 ALA A N 1
ATOM 788 C CA . ALA A 1 98 ? -1.152 -22.359 5.48 1 66.25 98 ALA A CA 1
ATOM 789 C C . ALA A 1 98 ? -1.947 -21.547 4.461 1 66.25 98 ALA A C 1
ATOM 791 O O . ALA A 1 98 ? -3.145 -21.781 4.273 1 66.25 98 ALA A O 1
ATOM 792 N N . LEU A 1 99 ? -1.326 -20.703 3.795 1 73.56 99 LEU A N 1
ATOM 793 C CA . LEU A 1 99 ? -2.008 -19.875 2.809 1 73.56 99 LEU A CA 1
ATOM 794 C C . LEU A 1 99 ? -1.407 -20.062 1.422 1 73.56 99 LEU A C 1
ATOM 796 O O . LEU A 1 99 ? -0.933 -19.109 0.803 1 73.56 99 LEU A O 1
ATOM 800 N N . VAL A 1 100 ? -1.568 -21.266 0.961 1 83.44 100 VAL A N 1
ATOM 801 C CA . VAL A 1 100 ? -0.942 -21.656 -0.299 1 83.44 100 VAL A CA 1
ATOM 802 C C . VAL A 1 100 ? -1.693 -21.016 -1.467 1 83.44 100 VAL A C 1
ATOM 804 O O . VAL A 1 100 ? -1.084 -20.406 -2.348 1 83.44 100 VAL A O 1
ATOM 807 N N . GLU A 1 101 ? -3.045 -21.109 -1.389 1 90.62 101 GLU A N 1
ATOM 808 C CA . GLU A 1 101 ? -3.842 -20.641 -2.516 1 90.62 101 GLU A CA 1
ATOM 809 C C . GLU A 1 101 ? -3.666 -19.125 -2.717 1 90.62 101 GLU A C 1
ATOM 811 O O . GLU A 1 101 ? -3.479 -18.672 -3.846 1 90.62 101 GLU A O 1
ATOM 816 N N . PRO A 1 102 ? -3.707 -18.359 -1.623 1 91.62 102 PRO A N 1
ATOM 817 C CA . PRO A 1 102 ? -3.463 -16.922 -1.794 1 91.62 102 PRO A CA 1
ATOM 818 C C . PRO A 1 102 ? -2.09 -16.625 -2.391 1 91.62 102 PRO A C 1
ATOM 820 O O . PRO A 1 102 ? -1.974 -15.805 -3.303 1 91.62 102 PRO A O 1
ATOM 823 N N . ALA A 1 103 ? -1.095 -17.297 -1.932 1 89.75 103 ALA A N 1
ATOM 824 C CA . ALA A 1 103 ? 0.263 -17.094 -2.432 1 89.75 103 ALA A CA 1
ATOM 825 C C . ALA A 1 103 ? 0.373 -17.5 -3.898 1 89.75 103 ALA A C 1
ATOM 827 O O . ALA A 1 103 ? 1.067 -16.844 -4.68 1 89.75 103 ALA A O 1
ATOM 828 N N . LYS A 1 104 ? -0.278 -18.531 -4.203 1 94.19 104 LYS A N 1
ATOM 829 C CA . LYS A 1 104 ? -0.262 -19.016 -5.582 1 94.19 104 LYS A CA 1
ATOM 830 C C . LYS A 1 104 ? -0.903 -18 -6.527 1 94.19 104 LYS A C 1
ATOM 832 O O . LYS A 1 104 ? -0.365 -17.719 -7.598 1 94.19 104 LYS A O 1
ATOM 837 N N . LEU A 1 105 ? -2.047 -17.5 -6.168 1 96.06 105 LEU A N 1
ATOM 838 C CA . LEU A 1 105 ? -2.705 -16.516 -7.008 1 96.06 105 LEU A CA 1
ATOM 839 C C . LEU A 1 105 ? -1.834 -15.273 -7.168 1 96.06 105 LEU A C 1
ATOM 841 O O . LEU A 1 105 ? -1.774 -14.68 -8.25 1 96.06 105 LEU A O 1
ATOM 845 N N . GLN A 1 106 ? -1.216 -14.891 -6.102 1 93.19 106 GLN A N 1
ATOM 846 C CA . GLN A 1 106 ? -0.297 -13.758 -6.172 1 93.19 106 GLN A CA 1
ATOM 847 C C . GLN A 1 106 ? 0.812 -14.016 -7.188 1 93.19 106 GLN A C 1
ATOM 849 O O . GLN A 1 106 ? 1.099 -13.156 -8.031 1 93.19 106 GLN A O 1
ATOM 854 N N . LEU A 1 107 ? 1.385 -15.203 -7.074 1 95.12 107 LEU A N 1
ATOM 855 C CA . LEU A 1 107 ? 2.463 -15.562 -7.992 1 95.12 107 LEU A CA 1
ATOM 856 C C . LEU A 1 107 ? 1.959 -15.602 -9.43 1 95.12 107 LEU A C 1
ATOM 858 O O . LEU A 1 107 ? 2.615 -15.086 -10.336 1 95.12 107 LEU A O 1
ATOM 862 N N . LEU A 1 108 ? 0.838 -16.172 -9.617 1 97.62 108 LEU A N 1
ATOM 863 C CA . LEU A 1 108 ? 0.24 -16.234 -10.945 1 97.62 108 LEU A CA 1
ATOM 864 C C . LEU A 1 108 ? 0.001 -14.82 -11.484 1 97.62 108 LEU A C 1
ATOM 866 O O . LEU A 1 108 ? 0.208 -14.562 -12.672 1 97.62 108 LEU A O 1
ATOM 870 N N . TYR A 1 109 ? -0.401 -13.953 -10.656 1 97.31 109 TYR A N 1
ATOM 871 C CA . TYR A 1 109 ? -0.604 -12.57 -11.062 1 97.31 109 TYR A CA 1
ATOM 872 C C . TYR A 1 109 ? 0.703 -11.938 -11.531 1 97.31 109 TYR A C 1
ATOM 874 O O . TYR A 1 109 ? 0.723 -11.195 -12.516 1 97.31 109 TYR A O 1
ATOM 882 N N . TYR A 1 110 ? 1.761 -12.25 -10.812 1 95.56 110 TYR A N 1
ATOM 883 C CA . TYR A 1 110 ? 3.055 -11.719 -11.227 1 95.56 110 TYR A CA 1
ATOM 884 C C . TYR A 1 110 ? 3.438 -12.227 -12.609 1 95.56 110 TYR A C 1
ATOM 886 O O . TYR A 1 110 ? 3.912 -11.453 -13.445 1 95.56 110 TYR A O 1
ATOM 894 N N . LEU A 1 111 ? 3.213 -13.461 -12.781 1 97.12 111 LEU A N 1
ATOM 895 C CA . LEU A 1 111 ? 3.518 -14.039 -14.086 1 97.12 111 LEU A CA 1
ATOM 896 C C . LEU A 1 111 ? 2.648 -13.414 -15.172 1 97.12 111 LEU A C 1
ATOM 898 O O . LEU A 1 111 ? 3.135 -13.109 -16.266 1 97.12 111 LEU A O 1
ATOM 902 N N . TRP A 1 112 ? 1.411 -13.234 -14.875 1 97.44 112 TRP A N 1
ATOM 903 C CA . TRP A 1 112 ? 0.472 -12.594 -15.789 1 97.44 112 TRP A CA 1
ATOM 904 C C . TRP A 1 112 ? 0.916 -11.164 -16.109 1 97.44 112 TRP A C 1
ATOM 906 O O . TRP A 1 112 ? 0.892 -10.75 -17.266 1 97.44 112 TRP A O 1
ATOM 916 N N . TYR A 1 113 ? 1.279 -10.445 -15.125 1 95.81 113 TYR A N 1
ATOM 917 C CA . TYR A 1 113 ? 1.73 -9.062 -15.266 1 95.81 113 TYR A CA 1
ATOM 918 C C . TYR A 1 113 ? 2.969 -8.984 -16.156 1 95.81 113 TYR A C 1
ATOM 920 O O . TYR A 1 113 ? 3.055 -8.125 -17.031 1 95.81 113 TYR A O 1
ATOM 928 N N . LEU A 1 114 ? 3.916 -9.891 -15.914 1 94.44 114 LEU A N 1
ATOM 929 C CA . LEU A 1 114 ? 5.137 -9.938 -16.719 1 94.44 114 LEU A CA 1
ATOM 930 C C . LEU A 1 114 ? 4.816 -10.203 -18.172 1 94.44 114 LEU A C 1
ATOM 932 O O . LEU A 1 114 ? 5.383 -9.57 -19.062 1 94.44 114 LEU A O 1
ATOM 936 N N . LYS A 1 115 ? 3.916 -11.023 -18.391 1 95.94 115 LYS A N 1
ATOM 937 C CA . LYS A 1 115 ? 3.537 -11.398 -19.75 1 95.94 115 LYS A CA 1
ATOM 938 C C . LYS A 1 115 ? 2.818 -10.25 -20.453 1 95.94 115 LYS A C 1
ATOM 940 O O . LYS A 1 115 ? 3.193 -9.859 -21.562 1 95.94 115 LYS A O 1
ATOM 945 N N . HIS A 1 116 ? 1.917 -9.625 -19.828 1 95.19 116 HIS A N 1
ATOM 946 C CA . HIS A 1 116 ? 0.987 -8.742 -20.516 1 95.19 116 HIS A CA 1
ATOM 947 C C . HIS A 1 116 ? 1.431 -7.285 -20.422 1 95.19 116 HIS A C 1
ATOM 949 O O . HIS A 1 116 ? 1.057 -6.457 -21.25 1 95.19 116 HIS A O 1
ATOM 955 N N . VAL A 1 117 ? 2.186 -6.992 -19.453 1 92 117 VAL A N 1
ATOM 956 C CA . VAL A 1 117 ? 2.607 -5.609 -19.266 1 92 117 VAL A CA 1
ATOM 957 C C . VAL A 1 117 ? 4.062 -5.449 -19.688 1 92 117 VAL A C 1
ATOM 959 O O . VAL A 1 117 ? 4.391 -4.551 -20.469 1 92 117 VAL A O 1
ATOM 962 N N . VAL A 1 118 ? 4.871 -6.324 -19.234 1 90.06 118 VAL A N 1
ATOM 963 C CA . VAL A 1 118 ? 6.301 -6.215 -19.5 1 90.06 118 VAL A CA 1
ATOM 964 C C . VAL A 1 118 ? 6.633 -6.879 -20.828 1 90.06 118 VAL A C 1
ATOM 966 O O . VAL A 1 118 ? 7.543 -6.445 -21.531 1 90.06 118 VAL A O 1
ATOM 969 N N . GLY A 1 119 ? 5.902 -7.961 -21.203 1 92.88 119 GLY A N 1
ATOM 970 C CA . GLY A 1 119 ? 6.121 -8.664 -22.453 1 92.88 119 GLY A CA 1
ATOM 971 C C . GLY A 1 119 ? 7.094 -9.82 -22.328 1 92.88 119 GLY A C 1
ATOM 972 O O . GLY A 1 119 ? 7.762 -10.188 -23.297 1 92.88 119 GLY A O 1
ATOM 973 N N . VAL A 1 120 ? 7.262 -10.367 -21.125 1 94.25 120 VAL A N 1
ATOM 974 C CA . VAL A 1 120 ? 8.148 -11.508 -20.922 1 94.25 120 VAL A CA 1
ATOM 975 C C . VAL A 1 120 ? 7.367 -12.656 -20.266 1 94.25 120 VAL A C 1
ATOM 977 O O . VAL A 1 120 ? 6.547 -12.422 -19.375 1 94.25 120 VAL A O 1
ATOM 980 N N . GLU A 1 121 ? 7.586 -13.836 -20.766 1 95.88 121 GLU A N 1
ATOM 981 C CA . GLU A 1 121 ? 6.961 -15.023 -20.188 1 95.88 121 GLU A CA 1
ATOM 982 C C . GLU A 1 121 ? 7.918 -15.742 -19.234 1 95.88 121 GLU A C 1
ATOM 984 O O . GLU A 1 121 ? 9.039 -16.078 -19.625 1 95.88 121 GLU A O 1
ATOM 989 N N . LYS A 1 122 ? 7.516 -15.906 -18.062 1 95.81 122 LYS A N 1
ATOM 990 C CA . LYS A 1 122 ? 8.312 -16.594 -17.047 1 95.81 122 LYS A CA 1
ATOM 991 C C . LYS A 1 122 ? 7.484 -17.656 -16.328 1 95.81 122 LYS A C 1
ATOM 993 O O . LYS A 1 122 ? 6.262 -17.688 -16.453 1 95.81 122 LYS A O 1
ATOM 998 N N . SER A 1 123 ? 8.188 -18.562 -15.727 1 97 123 SER A N 1
ATOM 999 C CA . SER A 1 123 ? 7.57 -19.484 -14.781 1 97 123 SER A CA 1
ATOM 1000 C C . SER A 1 123 ? 7.883 -19.094 -13.344 1 97 123 SER A C 1
ATOM 1002 O O . SER A 1 123 ? 8.703 -18.203 -13.102 1 97 123 SER A O 1
ATOM 1004 N N . GLY A 1 124 ? 7.047 -19.719 -12.438 1 96 124 GLY A N 1
ATOM 1005 C CA . GLY A 1 124 ? 7.223 -19.328 -11.039 1 96 124 GLY A CA 1
ATOM 1006 C C . GLY A 1 124 ? 7.477 -20.516 -10.125 1 96 124 GLY A C 1
ATOM 1007 O O . GLY A 1 124 ? 7.266 -21.672 -10.516 1 96 124 GLY A O 1
ATOM 1008 N N . VAL A 1 125 ? 8.023 -20.203 -8.977 1 93.69 125 VAL A N 1
ATOM 1009 C CA . VAL A 1 125 ? 8.219 -21.188 -7.926 1 93.69 125 VAL A CA 1
ATOM 1010 C C . VAL A 1 125 ? 7.688 -20.656 -6.598 1 93.69 125 VAL A C 1
ATOM 1012 O O . VAL A 1 125 ? 8.023 -19.531 -6.203 1 93.69 125 VAL A O 1
ATOM 1015 N N . LEU A 1 126 ? 6.797 -21.375 -6.055 1 91.56 126 LEU A N 1
ATOM 1016 C CA . LEU A 1 126 ? 6.34 -21.078 -4.699 1 91.56 126 LEU A CA 1
ATOM 1017 C C . LEU A 1 126 ? 7.121 -21.891 -3.674 1 91.56 126 LEU A C 1
ATOM 1019 O O . LEU A 1 126 ? 7.102 -23.125 -3.713 1 91.56 126 LEU A O 1
ATOM 1023 N N . ALA A 1 127 ? 7.766 -21.172 -2.746 1 86.38 127 ALA A N 1
ATOM 1024 C CA . ALA A 1 127 ? 8.633 -21.859 -1.793 1 86.38 127 ALA A CA 1
ATOM 1025 C C . ALA A 1 127 ? 8.148 -21.641 -0.361 1 86.38 127 ALA A C 1
ATOM 1027 O O . ALA A 1 127 ? 7.715 -20.547 0.001 1 86.38 127 ALA A O 1
ATOM 1028 N N . HIS A 1 128 ? 8.203 -22.734 0.37 1 83.88 128 HIS A N 1
ATOM 1029 C CA . HIS A 1 128 ? 7.945 -22.75 1.807 1 83.88 128 HIS A CA 1
ATOM 1030 C C . HIS A 1 128 ? 9.133 -23.312 2.576 1 83.88 128 HIS A C 1
ATOM 1032 O O . HIS A 1 128 ? 9.148 -24.484 2.922 1 83.88 128 HIS A O 1
ATOM 1038 N N . PRO A 1 129 ? 9.977 -22.391 2.959 1 75.44 129 PRO A N 1
ATOM 1039 C CA . PRO A 1 129 ? 11.242 -22.844 3.531 1 75.44 129 PRO A CA 1
ATOM 1040 C C . PRO A 1 129 ? 11.055 -23.656 4.816 1 75.44 129 PRO A C 1
ATOM 1042 O O . PRO A 1 129 ? 11.766 -24.641 5.047 1 75.44 129 PRO A O 1
ATOM 1045 N N . THR A 1 130 ? 10.156 -23.25 5.656 1 73.44 130 THR A N 1
ATOM 1046 C CA . THR A 1 130 ? 9.945 -23.922 6.93 1 73.44 130 THR A CA 1
ATOM 1047 C C . THR A 1 130 ? 9.516 -25.375 6.711 1 73.44 130 THR A C 1
ATOM 1049 O O . THR A 1 130 ? 9.875 -26.25 7.488 1 73.44 130 THR A O 1
ATOM 1052 N N . GLU A 1 131 ? 8.883 -25.641 5.621 1 78.56 131 GLU A N 1
ATOM 1053 C CA . GLU A 1 131 ? 8.367 -26.969 5.312 1 78.56 131 GLU A CA 1
ATOM 1054 C C . GLU A 1 131 ? 9.203 -27.641 4.227 1 78.56 131 GLU A C 1
ATOM 1056 O O . GLU A 1 131 ? 8.906 -28.766 3.811 1 78.56 131 GLU A O 1
ATOM 1061 N N . ARG A 1 132 ? 10.18 -26.969 3.754 1 78.81 132 ARG A N 1
ATOM 1062 C CA . ARG A 1 132 ? 11.055 -27.469 2.699 1 78.81 132 ARG A CA 1
ATOM 1063 C C . ARG A 1 132 ? 10.258 -27.891 1.473 1 78.81 132 ARG A C 1
ATOM 1065 O O . ARG A 1 132 ? 10.484 -28.969 0.917 1 78.81 132 ARG A O 1
ATOM 1072 N N . LYS A 1 133 ? 9.328 -27.172 1.178 1 83.38 133 LYS A N 1
ATOM 1073 C CA . LYS A 1 133 ? 8.469 -27.469 0.035 1 83.38 133 LYS A CA 1
ATOM 1074 C C . LYS A 1 133 ? 8.609 -26.391 -1.042 1 83.38 133 LYS A C 1
ATOM 1076 O O . LYS A 1 133 ? 8.812 -25.219 -0.732 1 83.38 133 LYS A O 1
ATOM 1081 N N . ARG A 1 134 ? 8.625 -26.922 -2.281 1 87.69 134 ARG A N 1
ATOM 1082 C CA . ARG A 1 134 ? 8.617 -26.047 -3.445 1 87.69 134 ARG A CA 1
ATOM 1083 C C . ARG A 1 134 ? 7.598 -26.5 -4.477 1 87.69 134 ARG A C 1
ATOM 1085 O O . ARG A 1 134 ? 7.434 -27.703 -4.703 1 87.69 134 ARG A O 1
ATOM 1092 N N . GLU A 1 135 ? 6.938 -25.594 -5.012 1 91.81 135 GLU A N 1
ATOM 1093 C CA . GLU A 1 135 ? 5.949 -25.906 -6.043 1 91.81 135 GLU A CA 1
ATOM 1094 C C . GLU A 1 135 ? 6.148 -25.031 -7.277 1 91.81 135 GLU A C 1
ATOM 1096 O O . GLU A 1 135 ? 6.238 -23.812 -7.168 1 91.81 135 GLU A O 1
ATOM 1101 N N . ASP A 1 136 ? 6.211 -25.734 -8.43 1 94.56 136 ASP A N 1
ATOM 1102 C CA . ASP A 1 136 ? 6.301 -24.984 -9.672 1 94.56 136 ASP A CA 1
ATOM 1103 C C . ASP A 1 136 ? 4.941 -24.422 -10.07 1 94.56 136 ASP A C 1
ATOM 1105 O O . ASP A 1 136 ? 3.914 -25.078 -9.922 1 94.56 136 ASP A O 1
ATOM 1109 N N . VAL A 1 137 ? 4.969 -23.203 -10.516 1 96.25 137 VAL A N 1
ATOM 1110 C CA . VAL A 1 137 ? 3.744 -22.531 -10.938 1 96.25 137 VAL A CA 1
ATOM 1111 C C . VAL A 1 137 ? 3.91 -22 -12.359 1 96.25 137 VAL A C 1
ATOM 1113 O O . VAL A 1 137 ? 4.922 -21.375 -12.688 1 96.25 137 VAL A O 1
ATOM 1116 N N . GLU A 1 138 ? 2.912 -22.312 -13.211 1 96.94 138 GLU A N 1
ATOM 1117 C CA . GLU A 1 138 ? 2.943 -21.859 -14.594 1 96.94 138 GLU A CA 1
ATOM 1118 C C . GLU A 1 138 ? 1.665 -21.109 -14.961 1 96.94 138 GLU A C 1
ATOM 1120 O O . GLU A 1 138 ? 0.579 -21.469 -14.492 1 96.94 138 GLU A O 1
ATOM 1125 N N . LEU A 1 139 ? 1.849 -20.156 -15.781 1 97.12 139 LEU A N 1
ATOM 1126 C CA . LEU A 1 139 ? 0.696 -19.453 -16.344 1 97.12 139 LEU A CA 1
ATOM 1127 C C . LEU A 1 139 ? 0.165 -20.172 -17.578 1 97.12 139 LEU A C 1
ATOM 1129 O O . LEU A 1 139 ? 0.817 -20.188 -18.625 1 97.12 139 LEU A O 1
ATOM 1133 N N . THR A 1 140 ? -0.898 -20.844 -17.438 1 97.38 140 THR A N 1
ATOM 1134 C CA . THR A 1 140 ? -1.618 -21.484 -18.531 1 97.38 140 THR A CA 1
ATOM 1135 C C . THR A 1 140 ? -2.852 -20.688 -18.922 1 97.38 140 THR A C 1
ATOM 1137 O O . THR A 1 140 ? -3.172 -19.688 -18.281 1 97.38 140 THR A O 1
ATOM 1140 N N . ASP A 1 141 ? -3.496 -21.141 -20 1 96.56 141 ASP A N 1
ATOM 1141 C CA . ASP A 1 141 ? -4.727 -20.453 -20.375 1 96.56 141 ASP A CA 1
ATOM 1142 C C . ASP A 1 141 ? -5.742 -20.469 -19.234 1 96.56 141 ASP A C 1
ATOM 1144 O O . ASP A 1 141 ? -6.418 -19.469 -18.984 1 96.56 141 ASP A O 1
ATOM 1148 N N . GLU A 1 142 ? -5.785 -21.531 -18.594 1 97.31 142 GLU A N 1
ATOM 1149 C CA . GLU A 1 142 ? -6.727 -21.688 -17.484 1 97.31 142 GLU A CA 1
ATOM 1150 C C . GLU A 1 142 ? -6.359 -20.781 -16.312 1 97.31 142 GLU A C 1
ATOM 1152 O O . GLU A 1 142 ? -7.219 -20.078 -15.773 1 97.31 142 GLU A O 1
ATOM 1157 N N . THR A 1 143 ? -5.109 -20.797 -15.922 1 97.31 143 THR A N 1
ATOM 1158 C CA . THR A 1 143 ? -4.703 -20 -14.781 1 97.31 143 THR A CA 1
ATOM 1159 C C . THR A 1 143 ? -4.703 -18.516 -15.141 1 97.31 143 THR A C 1
ATOM 1161 O O . THR A 1 143 ? -4.902 -17.656 -14.273 1 97.31 143 THR A O 1
ATOM 1164 N N . GLU A 1 144 ? -4.48 -18.25 -16.391 1 97.62 144 GLU A N 1
ATOM 1165 C CA . GLU A 1 144 ? -4.605 -16.859 -16.859 1 97.62 144 GLU A CA 1
ATOM 1166 C C . GLU A 1 144 ? -6.031 -16.344 -16.672 1 97.62 144 GLU A C 1
ATOM 1168 O O . GLU A 1 144 ? -6.234 -15.219 -16.219 1 97.62 144 GLU A O 1
ATOM 1173 N N . GLN A 1 145 ? -6.93 -17.172 -17.031 1 97.56 145 GLN A N 1
ATOM 1174 C CA . GLN A 1 145 ? -8.328 -16.797 -16.844 1 97.56 145 GLN A CA 1
ATOM 1175 C C . GLN A 1 145 ? -8.648 -16.609 -15.359 1 97.56 145 GLN A C 1
ATOM 1177 O O . GLN A 1 145 ? -9.406 -15.695 -15 1 97.56 145 GLN A O 1
ATOM 1182 N N . LYS A 1 146 ? -8.102 -17.422 -14.562 1 97.69 146 LYS A N 1
ATOM 1183 C CA . LYS A 1 146 ? -8.297 -17.297 -13.117 1 97.69 146 LYS A CA 1
ATOM 1184 C C . LYS A 1 146 ? -7.781 -15.953 -12.609 1 97.69 146 LYS A C 1
ATOM 1186 O O . LYS A 1 146 ? -8.438 -15.305 -11.797 1 97.69 146 LYS A O 1
ATOM 1191 N N . VAL A 1 147 ? -6.625 -15.578 -13.086 1 98.31 147 VAL A N 1
ATOM 1192 C CA . VAL A 1 147 ? -6.039 -14.305 -12.695 1 98.31 147 VAL A CA 1
ATOM 1193 C C . VAL A 1 147 ? -6.938 -13.156 -13.148 1 98.31 147 VAL A C 1
ATOM 1195 O O . VAL A 1 147 ? -7.23 -12.242 -12.375 1 98.31 147 VAL A O 1
ATOM 1198 N N . GLU A 1 148 ? -7.402 -13.242 -14.344 1 98.25 148 GLU A N 1
ATOM 1199 C CA . GLU A 1 148 ? -8.219 -12.164 -14.891 1 98.25 148 GLU A CA 1
ATOM 1200 C C . GLU A 1 148 ? -9.562 -12.078 -14.172 1 98.25 148 GLU A C 1
ATOM 1202 O O . GLU A 1 148 ? -10.07 -10.977 -13.914 1 98.25 148 GLU A O 1
ATOM 1207 N N . ASP A 1 149 ? -10.102 -13.219 -13.859 1 98.19 149 ASP A N 1
ATOM 1208 C CA . ASP A 1 149 ? -11.32 -13.234 -13.055 1 98.19 149 ASP A CA 1
ATOM 1209 C C . ASP A 1 149 ? -11.094 -12.594 -11.688 1 98.19 149 ASP A C 1
ATOM 1211 O O . ASP A 1 149 ? -11.945 -11.867 -11.188 1 98.19 149 ASP A O 1
ATOM 1215 N N . ALA A 1 150 ? -9.969 -12.891 -11.094 1 98.19 150 ALA A N 1
ATOM 1216 C CA . ALA A 1 150 ? -9.633 -12.32 -9.797 1 98.19 150 ALA A CA 1
ATOM 1217 C C . ALA A 1 150 ? -9.477 -10.805 -9.883 1 98.19 150 ALA A C 1
ATOM 1219 O O . ALA A 1 150 ? -9.891 -10.07 -8.984 1 98.19 150 ALA A O 1
ATOM 1220 N N . ILE A 1 151 ? -8.844 -10.344 -10.984 1 97.62 151 ILE A N 1
ATOM 1221 C CA . ILE A 1 151 ? -8.688 -8.906 -11.195 1 97.62 151 ILE A CA 1
ATOM 1222 C C . ILE A 1 151 ? -10.062 -8.234 -11.211 1 97.62 151 ILE A C 1
ATOM 1224 O O . ILE A 1 151 ? -10.273 -7.215 -10.562 1 97.62 151 ILE A O 1
ATOM 1228 N N . ARG A 1 152 ? -10.977 -8.82 -11.945 1 97.31 152 ARG A N 1
ATOM 1229 C CA . ARG A 1 152 ? -12.336 -8.297 -12.008 1 97.31 152 ARG A CA 1
ATOM 1230 C C . ARG A 1 152 ? -13 -8.328 -10.633 1 97.31 152 ARG A C 1
ATOM 1232 O O . ARG A 1 152 ? -13.688 -7.387 -10.242 1 97.31 152 ARG A O 1
ATOM 1239 N N . GLY A 1 153 ? -12.766 -9.398 -9.961 1 97.56 153 GLY A N 1
ATOM 1240 C CA . GLY A 1 153 ? -13.289 -9.516 -8.609 1 97.56 153 GLY A CA 1
ATOM 1241 C C . GLY A 1 153 ? -12.727 -8.469 -7.66 1 97.56 153 GLY A C 1
ATOM 1242 O O . GLY A 1 153 ? -13.461 -7.895 -6.859 1 97.56 153 GLY A O 1
ATOM 1243 N N . VAL A 1 154 ? -11.445 -8.25 -7.68 1 96.94 154 VAL A N 1
ATOM 1244 C CA . VAL A 1 154 ? -10.797 -7.23 -6.867 1 96.94 154 VAL A CA 1
ATOM 1245 C C . VAL A 1 154 ? -11.422 -5.867 -7.152 1 96.94 154 VAL A C 1
ATOM 1247 O O . VAL A 1 154 ? -11.758 -5.125 -6.227 1 96.94 154 VAL A O 1
ATOM 1250 N N . HIS A 1 155 ? -11.594 -5.598 -8.414 1 95.44 155 HIS A N 1
ATOM 1251 C CA . HIS A 1 155 ? -12.203 -4.336 -8.812 1 95.44 155 HIS A CA 1
ATOM 1252 C C . HIS A 1 155 ? -13.594 -4.184 -8.195 1 95.44 155 HIS A C 1
ATOM 1254 O O . HIS A 1 155 ? -13.938 -3.113 -7.688 1 95.44 155 HIS A O 1
ATOM 1260 N N . GLU A 1 156 ? -14.344 -5.203 -8.258 1 95.69 156 GLU A N 1
ATOM 1261 C CA . GLU A 1 156 ? -15.695 -5.184 -7.707 1 95.69 156 GLU A CA 1
ATOM 1262 C C . GLU A 1 156 ? -15.68 -4.871 -6.215 1 95.69 156 GLU A C 1
ATOM 1264 O O . GLU A 1 156 ? -16.484 -4.074 -5.734 1 95.69 156 GLU A O 1
ATOM 1269 N N . ILE A 1 157 ? -14.805 -5.469 -5.492 1 95.81 157 ILE A N 1
ATOM 1270 C CA . ILE A 1 157 ? -14.742 -5.32 -4.043 1 95.81 157 ILE A CA 1
ATOM 1271 C C . ILE A 1 157 ? -14.32 -3.896 -3.689 1 95.81 157 ILE A C 1
ATOM 1273 O O . ILE A 1 157 ? -14.953 -3.246 -2.852 1 95.81 157 ILE A O 1
ATOM 1277 N N . ILE A 1 158 ? -13.289 -3.387 -4.367 1 90.44 158 ILE A N 1
ATOM 1278 C CA . ILE A 1 158 ? -12.727 -2.105 -3.955 1 90.44 158 ILE A CA 1
ATOM 1279 C C . ILE A 1 158 ? -13.641 -0.969 -4.406 1 90.44 158 ILE A C 1
ATOM 1281 O O . ILE A 1 158 ? -13.578 0.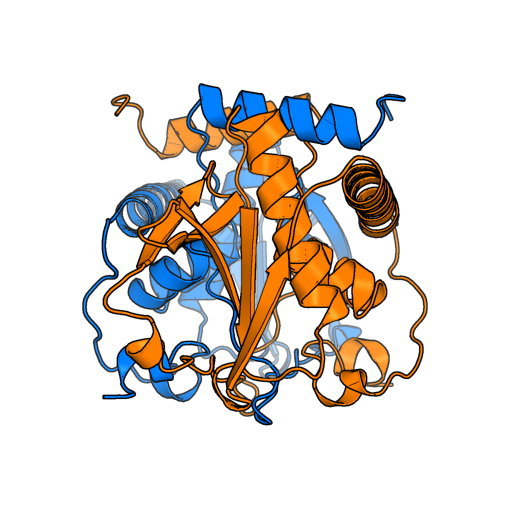14 -3.871 1 90.44 158 ILE A O 1
ATOM 1285 N N . ALA A 1 159 ? -14.492 -1.269 -5.363 1 88.25 159 ALA A N 1
ATOM 1286 C CA . ALA A 1 159 ? -15.414 -0.255 -5.875 1 88.25 159 ALA A CA 1
ATOM 1287 C C . ALA A 1 159 ? -16.625 -0.111 -4.965 1 88.25 159 ALA A C 1
ATOM 1289 O O . ALA A 1 159 ? -17.406 0.843 -5.094 1 88.25 159 ALA A O 1
ATOM 1290 N N . ARG A 1 160 ? -16.734 -0.958 -4.031 1 88.81 160 ARG A N 1
ATOM 1291 C CA . ARG A 1 160 ? -17.891 -0.903 -3.131 1 88.81 160 ARG A CA 1
ATOM 1292 C C . ARG A 1 160 ? -17.812 0.317 -2.219 1 88.81 160 ARG A C 1
ATOM 1294 O O . ARG A 1 160 ? -16.719 0.718 -1.805 1 88.81 160 ARG A O 1
ATOM 1301 N N . GLY A 1 161 ? -18.969 0.776 -1.859 1 83 161 GLY A N 1
ATOM 1302 C CA . GLY A 1 161 ? -19.031 1.898 -0.937 1 83 161 GLY A CA 1
ATOM 1303 C C . GLY A 1 161 ? -18.828 1.495 0.51 1 83 161 GLY A C 1
ATOM 1304 O O . GLY A 1 161 ? -18.5 2.334 1.353 1 83 161 GLY A O 1
ATOM 1305 N N . SER A 1 162 ? -19.125 0.21 0.779 1 87.56 162 SER A N 1
ATOM 1306 C CA . SER A 1 162 ? -18.953 -0.356 2.113 1 87.56 162 SER A CA 1
ATOM 1307 C C . SER A 1 162 ? -18.297 -1.731 2.047 1 87.56 162 SER A C 1
ATOM 1309 O O . SER A 1 162 ? -18.359 -2.41 1.02 1 87.56 162 SER A O 1
ATOM 1311 N N . PRO A 1 163 ? -17.6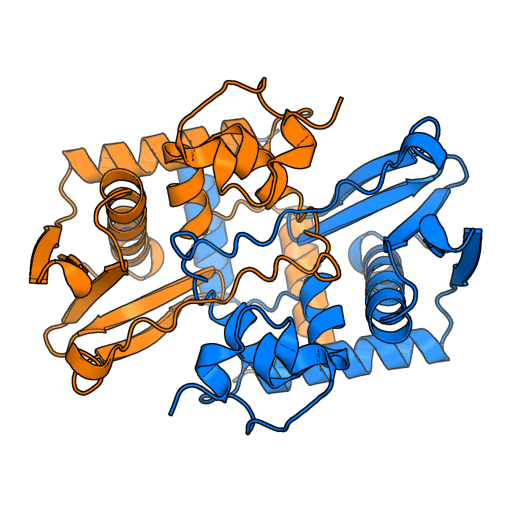09 -2.082 3.141 1 91.06 163 PRO A N 1
ATOM 1312 C CA . PRO A 1 163 ? -16.953 -3.393 3.1 1 91.06 163 PRO A CA 1
ATOM 1313 C C . PRO A 1 163 ? -17.953 -4.547 3.037 1 91.06 163 PRO A C 1
ATOM 1315 O O . PRO A 1 163 ? -19.094 -4.41 3.49 1 91.06 163 PRO A O 1
ATOM 1318 N N . PRO A 1 164 ? -17.531 -5.676 2.438 1 94.75 164 PRO A N 1
ATOM 1319 C CA . PRO A 1 164 ? -18.344 -6.887 2.539 1 94.75 164 PRO A CA 1
ATOM 1320 C C . PRO A 1 164 ? -18.641 -7.285 3.986 1 94.75 164 PRO A C 1
ATOM 1322 O O . PRO A 1 164 ? -17.891 -6.902 4.895 1 94.75 164 PRO A O 1
ATOM 1325 N N . PRO A 1 165 ? -19.719 -7.988 4.18 1 93.06 165 PRO A N 1
ATOM 1326 C CA . PRO A 1 165 ? -20.047 -8.391 5.547 1 93.06 165 PRO A CA 1
ATOM 1327 C C . PRO A 1 165 ? -18.969 -9.258 6.184 1 93.06 165 PRO A C 1
ATOM 1329 O O . PRO A 1 165 ? -18.297 -10.031 5.492 1 93.06 165 PRO A O 1
ATOM 1332 N N . ALA A 1 166 ? -18.891 -9.078 7.492 1 92.31 166 ALA A N 1
ATOM 1333 C CA . ALA A 1 166 ? -17.906 -9.867 8.227 1 92.31 166 ALA A CA 1
ATOM 1334 C C . ALA A 1 166 ? -18.359 -11.32 8.359 1 92.31 166 ALA A C 1
ATOM 1336 O O . ALA A 1 166 ? -19.547 -11.586 8.555 1 92.31 166 ALA A O 1
ATOM 1337 N N . SER A 1 167 ? -17.484 -12.211 8.117 1 92.19 167 SER A N 1
ATOM 1338 C CA . SER A 1 167 ? -17.688 -13.633 8.375 1 92.19 167 SER A CA 1
ATOM 1339 C C . SER A 1 167 ? -16.484 -14.242 9.078 1 92.19 167 SER A C 1
ATOM 1341 O O . SER A 1 167 ? -15.336 -13.969 8.703 1 92.19 167 SER A O 1
ATOM 1343 N N . LYS A 1 168 ? -16.797 -15 10.094 1 90.44 168 LYS A N 1
ATOM 1344 C CA . LYS A 1 168 ? -15.695 -15.555 10.875 1 90.44 168 LYS A CA 1
ATOM 1345 C C . LYS A 1 168 ? -14.93 -16.609 10.07 1 90.44 168 LYS A C 1
ATOM 1347 O O . LYS A 1 168 ? -15.531 -17.516 9.484 1 90.44 168 LYS A O 1
ATOM 1352 N N . LYS A 1 169 ? -13.695 -16.422 10.016 1 88.31 169 LYS A N 1
ATOM 1353 C CA . LYS A 1 169 ? -12.766 -17.344 9.375 1 88.31 169 LYS A CA 1
ATOM 1354 C C . LYS A 1 169 ? -11.586 -17.656 10.297 1 88.31 169 LYS A C 1
ATOM 1356 O O . LYS A 1 169 ? -11.328 -16.922 11.258 1 88.31 169 LYS A O 1
ATOM 1361 N N . PRO A 1 170 ? -10.914 -18.703 10.07 1 83.19 170 PRO A N 1
ATOM 1362 C CA . PRO A 1 170 ? -9.75 -19.031 10.898 1 83.19 170 PRO A CA 1
ATOM 1363 C C . PRO A 1 170 ? -8.688 -17.938 10.898 1 83.19 170 PRO A C 1
ATOM 1365 O O . PRO A 1 170 ? -8.016 -17.719 11.906 1 83.19 170 PRO A O 1
ATOM 1368 N N . VAL A 1 171 ? -8.562 -17.188 9.828 1 81.81 171 VAL A N 1
ATOM 1369 C CA . VAL A 1 171 ? -7.512 -16.188 9.664 1 81.81 171 VAL A CA 1
ATOM 1370 C C . VAL A 1 171 ? -7.859 -14.93 10.461 1 81.81 171 VAL A C 1
ATOM 1372 O O . VAL A 1 171 ? -7.008 -14.062 10.672 1 81.81 171 VAL A O 1
ATOM 1375 N N . CYS A 1 172 ? -9.047 -14.898 11.008 1 85.38 172 CYS A N 1
ATOM 1376 C CA . CYS A 1 172 ? -9.516 -13.672 11.656 1 85.38 172 CYS A CA 1
ATOM 1377 C C . CYS A 1 172 ? -8.703 -13.375 12.906 1 85.38 172 CYS A C 1
ATOM 1379 O O . CYS A 1 172 ? -8.484 -12.211 13.25 1 85.38 172 CYS A O 1
ATOM 1381 N N . ASP A 1 173 ? -8.25 -14.383 13.484 1 77.12 173 ASP A N 1
ATOM 1382 C CA . ASP A 1 173 ? -7.551 -14.219 14.75 1 77.12 173 ASP A CA 1
ATOM 1383 C C . ASP A 1 173 ? -6.219 -13.492 14.555 1 77.12 173 ASP A C 1
ATOM 1385 O O . ASP A 1 173 ? -5.742 -12.805 15.461 1 77.12 173 ASP A O 1
ATOM 1389 N N . SER A 1 174 ? -5.699 -13.609 13.352 1 74.12 174 SER A N 1
ATOM 1390 C CA . SER A 1 174 ? -4.414 -12.977 13.07 1 74.12 174 SER A CA 1
ATOM 1391 C C . SER A 1 174 ? -4.566 -11.812 12.094 1 74.12 174 SER A C 1
ATOM 1393 O O . SER A 1 174 ? -3.576 -11.289 11.586 1 74.12 174 SER A O 1
ATOM 1395 N N . CYS A 1 175 ? -5.734 -11.477 11.922 1 80.38 175 CYS A N 1
ATOM 1396 C CA . CYS A 1 175 ? -6 -10.422 10.953 1 80.38 175 CYS A CA 1
ATOM 1397 C C . CYS A 1 175 ? -5.734 -9.047 11.555 1 80.38 175 CYS A C 1
ATOM 1399 O O . CYS A 1 175 ? -6.211 -8.742 12.656 1 80.38 175 CYS A O 1
ATOM 1401 N N . ALA A 1 176 ? -4.996 -8.242 10.812 1 72.06 176 ALA A N 1
ATOM 1402 C CA . ALA A 1 176 ? -4.691 -6.883 11.25 1 72.06 176 ALA A CA 1
ATOM 1403 C C . ALA A 1 176 ? -5.965 -6.062 11.422 1 72.06 176 ALA A C 1
ATOM 1405 O O . ALA A 1 176 ? -5.984 -5.078 12.164 1 72.06 176 ALA A O 1
ATOM 1406 N N . TYR A 1 177 ? -7.043 -6.516 10.812 1 79.06 177 TYR A N 1
ATOM 1407 C CA . TYR A 1 177 ? -8.281 -5.75 10.828 1 79.06 177 TYR A CA 1
ATOM 1408 C C . TYR A 1 177 ? -9.312 -6.402 11.734 1 79.06 177 TYR A C 1
ATOM 1410 O O . TYR A 1 177 ? -10.508 -6.09 11.664 1 79.06 177 TYR A O 1
ATOM 1418 N N . HIS A 1 178 ? -8.852 -7.27 12.516 1 81.44 178 HIS A N 1
ATOM 1419 C CA . HIS A 1 178 ? -9.727 -8.062 13.383 1 81.44 178 HIS A CA 1
ATOM 1420 C C . HIS A 1 178 ? -10.711 -7.168 14.133 1 81.44 178 HIS A C 1
ATOM 1422 O O . HIS A 1 178 ? -11.906 -7.453 14.164 1 81.44 178 HIS A O 1
ATOM 1428 N N . ASP A 1 179 ? -10.242 -6.113 14.688 1 74.62 179 ASP A N 1
ATOM 1429 C CA . ASP A 1 179 ? -11.062 -5.273 15.555 1 74.62 179 ASP A CA 1
ATOM 1430 C C . ASP A 1 179 ? -12.094 -4.496 14.75 1 74.62 179 ASP A C 1
ATOM 1432 O O . ASP A 1 179 ? -13.117 -4.066 15.289 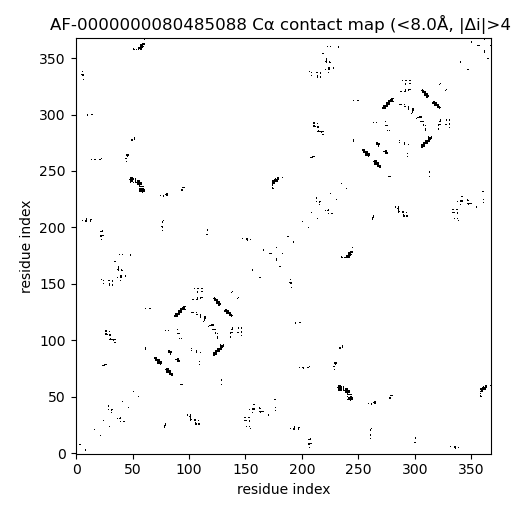1 74.62 179 ASP A O 1
ATOM 1436 N N . PHE A 1 180 ? -11.867 -4.285 13.555 1 76.69 180 PHE A N 1
ATOM 1437 C CA . PHE A 1 180 ? -12.844 -3.641 12.688 1 76.69 180 PHE A CA 1
ATOM 1438 C C . PHE A 1 180 ? -14 -4.582 12.391 1 76.69 180 PHE A C 1
ATOM 1440 O O . PHE A 1 180 ? -15.102 -4.133 12.07 1 76.69 180 PHE A O 1
ATOM 1447 N N . CYS A 1 181 ? -13.758 -5.836 12.547 1 83.25 181 CYS A N 1
ATOM 1448 C CA . CYS A 1 181 ? -14.758 -6.832 12.195 1 83.25 181 CYS A CA 1
ATOM 1449 C C . CYS A 1 181 ? -15.523 -7.293 13.43 1 83.25 181 CYS A C 1
ATOM 1451 O O . CYS A 1 181 ? -16.703 -7.621 13.344 1 83.25 181 CYS A O 1
ATOM 1453 N N . TRP A 1 182 ? -14.883 -7.285 14.523 1 77.56 182 TRP A N 1
ATOM 1454 C CA . TRP A 1 182 ? -15.492 -7.969 15.656 1 77.56 182 TRP A CA 1
ATOM 1455 C C . TRP A 1 182 ? -15.5 -7.066 16.891 1 77.56 182 TRP A C 1
ATOM 1457 O O . TRP A 1 182 ? -16.031 -7.441 17.938 1 77.56 182 TRP A O 1
ATOM 1467 N N . SER A 1 183 ? -14.781 -5.949 16.922 1 61.78 183 SER A N 1
ATOM 1468 C CA . SER A 1 183 ? -14.805 -5.125 18.125 1 61.78 183 SER A CA 1
ATOM 1469 C C . SER A 1 183 ? -16.109 -4.355 18.25 1 61.78 183 SER A C 1
ATOM 1471 O O . SER A 1 183 ? -16.469 -3.58 17.359 1 61.78 183 SER A O 1
ATOM 1473 N N . CYS A 1 184 ? -17.391 -5.004 18.281 1 43.56 184 CYS A N 1
ATOM 1474 C CA . CYS A 1 184 ? -18.547 -4.355 18.891 1 43.56 184 CYS A CA 1
ATOM 1475 C C . CYS A 1 184 ? -18.391 -4.312 20.406 1 43.56 184 CYS A C 1
ATOM 1477 O O . CYS A 1 184 ? -17.797 -5.215 21.016 1 43.56 184 CYS A O 1
ATOM 1479 N N . MET B 1 1 ? -19.484 5.574 -15.219 1 39.59 1 MET B N 1
ATOM 1480 C CA . MET B 1 1 ? -18.312 4.77 -14.875 1 39.59 1 MET B CA 1
ATOM 1481 C C . MET B 1 1 ? -17.828 3.959 -16.078 1 39.59 1 MET B C 1
ATOM 1483 O O . MET B 1 1 ? -18.625 3.244 -16.703 1 39.59 1 MET B O 1
ATOM 1487 N N . THR B 1 2 ? -16.922 4.426 -16.781 1 52.97 2 THR B N 1
ATOM 1488 C CA . THR B 1 2 ? -16.594 3.896 -18.109 1 52.97 2 THR B CA 1
ATOM 1489 C C . THR B 1 2 ? -16.547 2.371 -18.078 1 52.97 2 THR B C 1
ATOM 1491 O O . THR B 1 2 ? -16.125 1.777 -17.078 1 52.97 2 THR B O 1
ATOM 1494 N N . ASP B 1 3 ? -17.344 1.745 -18.844 1 67.75 3 ASP B N 1
ATOM 1495 C CA . ASP B 1 3 ? -17.734 0.394 -19.219 1 67.75 3 ASP B CA 1
ATOM 1496 C C . ASP B 1 3 ? -16.516 -0.453 -19.594 1 67.75 3 ASP B C 1
ATOM 1498 O O . ASP B 1 3 ? -16.656 -1.467 -20.281 1 67.75 3 ASP B O 1
ATOM 1502 N N . VAL B 1 4 ? -15.297 0.001 -19.234 1 85 4 VAL B N 1
ATOM 1503 C CA . VAL B 1 4 ? -14.125 -0.753 -19.672 1 85 4 VAL B CA 1
ATOM 1504 C C . VAL B 1 4 ? -13.867 -1.91 -18.703 1 85 4 VAL B C 1
ATOM 1506 O O . VAL B 1 4 ? -14.008 -1.756 -17.484 1 85 4 VAL B O 1
ATOM 1509 N N . ASP B 1 5 ? -13.672 -3.066 -19.328 1 93.94 5 ASP B N 1
ATOM 1510 C CA . ASP B 1 5 ? -13.289 -4.242 -18.547 1 93.94 5 ASP B CA 1
ATOM 1511 C C . ASP B 1 5 ? -12.141 -3.928 -17.594 1 93.94 5 ASP B C 1
ATOM 1513 O O . ASP B 1 5 ? -11.148 -3.318 -18 1 93.94 5 ASP B O 1
ATOM 1517 N N . PRO B 1 6 ? -12.297 -4.266 -16.328 1 94.38 6 PRO B N 1
ATOM 1518 C CA . PRO B 1 6 ? -11.266 -3.961 -15.336 1 94.38 6 PRO B CA 1
ATOM 1519 C C . PRO B 1 6 ? -9.891 -4.496 -15.742 1 94.38 6 PRO B C 1
ATOM 1521 O O . PRO B 1 6 ? -8.867 -3.881 -15.422 1 94.38 6 PRO B O 1
ATOM 1524 N N . VAL B 1 7 ? -9.859 -5.613 -16.391 1 96.5 7 VAL B N 1
ATOM 1525 C CA . VAL B 1 7 ? -8.586 -6.172 -16.844 1 96.5 7 VAL B CA 1
ATOM 1526 C C . VAL B 1 7 ? -7.938 -5.23 -17.859 1 96.5 7 VAL B C 1
ATOM 1528 O O . VAL B 1 7 ? -6.746 -4.938 -17.766 1 96.5 7 VAL B O 1
ATOM 1531 N N . GLN B 1 8 ? -8.727 -4.773 -18.766 1 94.81 8 GLN B N 1
ATOM 1532 C CA . GLN B 1 8 ? -8.211 -3.844 -19.766 1 94.81 8 GLN B CA 1
ATOM 1533 C C . GLN B 1 8 ? -7.789 -2.529 -19.125 1 94.81 8 GLN B C 1
ATOM 1535 O O . GLN B 1 8 ? -6.781 -1.936 -19.516 1 94.81 8 GLN B O 1
ATOM 1540 N N . ARG B 1 9 ? -8.578 -2.088 -18.219 1 92.75 9 ARG B N 1
ATOM 1541 C CA . ARG B 1 9 ? -8.234 -0.861 -17.5 1 92.75 9 ARG B CA 1
ATOM 1542 C C . ARG B 1 9 ? -6.91 -1.004 -16.766 1 92.75 9 ARG B C 1
ATOM 1544 O O . ARG B 1 9 ? -6.078 -0.096 -16.797 1 92.75 9 ARG B O 1
ATOM 1551 N N . LEU B 1 10 ? -6.734 -2.115 -16.109 1 93.44 10 LEU B N 1
ATOM 1552 C CA . LEU B 1 10 ? -5.484 -2.391 -15.398 1 93.44 10 LEU B CA 1
ATOM 1553 C C . LEU B 1 10 ? -4.309 -2.41 -16.375 1 93.44 10 LEU B C 1
ATOM 1555 O O . LEU B 1 10 ? -3.264 -1.813 -16.094 1 93.44 10 LEU B O 1
ATOM 1559 N N . LEU B 1 11 ? -4.484 -3.078 -17.484 1 93.81 11 LEU B N 1
ATOM 1560 C CA . LEU B 1 11 ? -3.416 -3.174 -18.469 1 93.81 11 LEU B CA 1
ATOM 1561 C C . LEU B 1 11 ? -3.035 -1.792 -19 1 93.81 11 LEU B C 1
ATOM 1563 O O . LEU B 1 11 ? -1.85 -1.476 -19.109 1 93.81 11 LEU B O 1
ATOM 1567 N N . ARG B 1 12 ? -4 -0.973 -19.266 1 90.81 12 ARG B N 1
ATOM 1568 C CA . ARG B 1 12 ? -3.734 0.384 -19.734 1 90.81 12 ARG B CA 1
ATOM 1569 C C . ARG B 1 12 ? -2.979 1.187 -18.688 1 90.81 12 ARG B C 1
ATOM 1571 O O . ARG B 1 12 ? -1.98 1.841 -18.984 1 90.81 12 ARG B O 1
ATOM 1578 N N . THR B 1 13 ? -3.475 1.097 -17.516 1 89.88 13 THR B N 1
ATOM 1579 C CA . THR B 1 13 ? -2.852 1.814 -16.406 1 89.88 13 THR B CA 1
ATOM 1580 C C . THR B 1 13 ? -1.404 1.366 -16.219 1 89.88 13 THR B C 1
ATOM 1582 O O . THR B 1 13 ? -0.501 2.197 -16.109 1 89.88 13 THR B O 1
ATOM 1585 N N . ALA B 1 14 ? -1.182 0.11 -16.219 1 89.25 14 ALA B N 1
ATOM 1586 C CA . ALA B 1 14 ? 0.147 -0.453 -16 1 89.25 14 ALA B CA 1
ATOM 1587 C C . ALA B 1 14 ? 1.106 -0.059 -17.125 1 89.25 14 ALA B C 1
ATOM 1589 O O . ALA B 1 14 ? 2.264 0.278 -16.859 1 89.25 14 ALA B O 1
ATOM 1590 N N . ARG B 1 15 ? 0.698 -0.105 -18.281 1 87.5 15 ARG B N 1
ATOM 1591 C CA . ARG B 1 15 ? 1.537 0.251 -19.422 1 87.5 15 ARG B CA 1
ATOM 1592 C C . ARG B 1 15 ? 1.881 1.736 -19.406 1 87.5 15 ARG B C 1
ATOM 1594 O O . ARG B 1 15 ? 3.012 2.121 -19.703 1 87.5 15 ARG B O 1
ATOM 1601 N N . ASP B 1 16 ? 0.896 2.533 -19.047 1 86.12 16 ASP B N 1
ATOM 1602 C CA . ASP B 1 16 ? 1.145 3.967 -18.922 1 86.12 16 ASP B CA 1
ATOM 1603 C C . ASP B 1 16 ? 2.15 4.262 -17.812 1 86.12 16 ASP B C 1
ATOM 1605 O O . ASP B 1 16 ? 3.041 5.098 -17.984 1 86.12 16 ASP B O 1
ATOM 1609 N N . ASP B 1 17 ? 1.967 3.557 -16.75 1 85 17 ASP B N 1
ATOM 1610 C CA . ASP B 1 17 ? 2.883 3.744 -15.633 1 85 17 ASP B CA 1
ATOM 1611 C C . ASP B 1 17 ? 4.309 3.361 -16.016 1 85 17 ASP B C 1
ATOM 1613 O O . ASP B 1 17 ? 5.266 4.027 -15.617 1 85 17 ASP B O 1
ATOM 1617 N N . ALA B 1 18 ? 4.434 2.301 -16.734 1 79.62 18 ALA B N 1
ATOM 1618 C CA . ALA B 1 18 ? 5.742 1.834 -17.172 1 79.62 18 ALA B CA 1
ATOM 1619 C C . ALA B 1 18 ? 6.383 2.83 -18.141 1 79.62 18 ALA B C 1
ATOM 1621 O O . ALA B 1 18 ? 7.594 3.061 -18.094 1 79.62 18 ALA B O 1
ATOM 1622 N N . ARG B 1 19 ? 5.637 3.42 -18.922 1 78.56 19 ARG B N 1
ATOM 1623 C CA . ARG B 1 19 ? 6.129 4.344 -19.953 1 78.56 19 ARG B CA 1
ATOM 1624 C C . ARG B 1 19 ? 6.539 5.676 -19.328 1 78.56 19 ARG B C 1
ATOM 1626 O O . ARG B 1 19 ? 7.566 6.25 -19.703 1 78.56 19 ARG B O 1
ATOM 1633 N N . ASP B 1 20 ? 5.785 6.125 -18.344 1 79.12 20 ASP B N 1
ATOM 1634 C CA . ASP B 1 20 ? 5.945 7.488 -17.844 1 79.12 20 ASP B CA 1
ATOM 1635 C C . ASP B 1 20 ? 6.789 7.52 -16.578 1 79.12 20 ASP B C 1
ATOM 1637 O O . ASP B 1 20 ? 7.066 8.594 -16.031 1 79.12 20 ASP B O 1
ATOM 1641 N N . GLU B 1 21 ? 7.32 6.371 -16.141 1 80.38 21 GLU B N 1
ATOM 1642 C CA . GLU B 1 21 ? 8.062 6.301 -14.883 1 80.38 21 GLU B CA 1
ATOM 1643 C C . GLU B 1 21 ? 7.312 7.008 -13.758 1 80.38 21 GLU B C 1
ATOM 1645 O O . GLU B 1 21 ? 7.875 7.871 -13.078 1 80.38 21 GLU B O 1
ATOM 1650 N N . SER B 1 22 ? 6.164 6.703 -13.609 1 87.44 22 SER B N 1
ATOM 1651 C CA . SER B 1 22 ? 5.254 7.332 -12.656 1 87.44 22 SER B CA 1
ATOM 1652 C C . SER B 1 22 ? 5.828 7.305 -11.242 1 87.44 22 SER B C 1
ATOM 1654 O O . SER B 1 22 ? 6.664 6.453 -10.922 1 87.44 22 SER B O 1
ATOM 1656 N N . PHE B 1 23 ? 5.562 8.383 -10.5 1 89.12 23 PHE B N 1
ATOM 1657 C CA . PHE B 1 23 ? 5.98 8.523 -9.117 1 89.12 23 PHE B CA 1
ATOM 1658 C C . PHE B 1 23 ? 4.781 8.82 -8.219 1 89.12 23 PHE B C 1
ATOM 1660 O O . PHE B 1 23 ? 4.035 9.766 -8.461 1 89.12 23 PHE B O 1
ATOM 1667 N N . ARG B 1 24 ? 4.641 7.922 -7.277 1 89.5 24 ARG B N 1
ATOM 1668 C CA . ARG B 1 24 ? 3.508 8.055 -6.367 1 89.5 24 ARG B CA 1
ATOM 1669 C C . ARG B 1 24 ? 3.971 8.07 -4.914 1 89.5 24 ARG B C 1
ATOM 1671 O O . ARG B 1 24 ? 4.883 7.328 -4.539 1 89.5 24 ARG B O 1
ATOM 1678 N N . VAL B 1 25 ? 3.291 8.898 -4.125 1 91.81 25 VAL B N 1
ATOM 1679 C CA . VAL B 1 25 ? 3.553 8.992 -2.693 1 91.81 25 VAL B CA 1
ATOM 1680 C C . VAL B 1 25 ? 2.244 8.867 -1.919 1 91.81 25 VAL B C 1
ATOM 1682 O O . VAL B 1 25 ? 1.254 9.523 -2.25 1 91.81 25 VAL B O 1
ATOM 1685 N N . THR B 1 26 ? 2.215 7.941 -0.957 1 89.12 26 THR B N 1
ATOM 1686 C CA . THR B 1 26 ? 1.051 7.793 -0.091 1 89.12 26 THR B CA 1
ATOM 1687 C C . THR B 1 26 ? 1.268 8.516 1.235 1 89.12 26 THR B C 1
ATOM 1689 O O . THR B 1 26 ? 2.383 8.945 1.542 1 89.12 26 THR B O 1
ATOM 1692 N N . GLY B 1 27 ? 0.15 8.711 1.98 1 90.19 27 GLY B N 1
ATOM 1693 C CA . GLY B 1 27 ? 0.271 9.297 3.305 1 90.19 27 GLY B CA 1
ATOM 1694 C C . GLY B 1 27 ? 1.188 8.508 4.223 1 90.19 27 GLY B C 1
ATOM 1695 O O . GLY B 1 27 ? 1.985 9.094 4.961 1 90.19 27 GLY B O 1
ATOM 1696 N N . VAL B 1 28 ? 1.105 7.219 4.09 1 86.94 28 VAL B N 1
ATOM 1697 C CA . VAL B 1 28 ? 1.902 6.34 4.941 1 86.94 28 VAL B CA 1
ATOM 1698 C C . VAL B 1 28 ? 3.385 6.516 4.621 1 86.94 28 VAL B C 1
ATOM 1700 O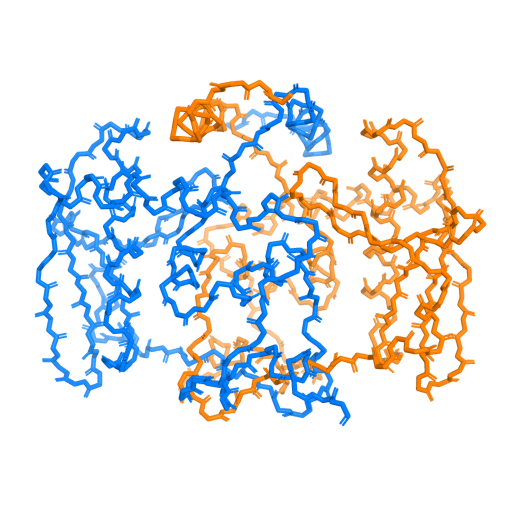 O . VAL B 1 28 ? 4.23 6.473 5.516 1 86.94 28 VAL B O 1
ATOM 1703 N N . MET B 1 29 ? 3.717 6.719 3.383 1 91.12 29 MET B N 1
ATOM 1704 C CA . MET B 1 29 ? 5.105 6.949 2.99 1 91.12 29 MET B CA 1
ATOM 1705 C C . MET B 1 29 ? 5.648 8.219 3.639 1 91.12 29 MET B C 1
ATOM 1707 O O . MET B 1 29 ? 6.816 8.266 4.035 1 91.12 29 MET B O 1
ATOM 1711 N N . MET B 1 30 ? 4.801 9.227 3.768 1 94.19 30 MET B N 1
ATOM 1712 C CA . MET B 1 30 ? 5.203 10.461 4.441 1 94.19 30 MET B CA 1
ATOM 1713 C C . MET B 1 30 ? 5.492 10.203 5.918 1 94.19 30 MET B C 1
ATOM 1715 O O . MET B 1 30 ? 6.457 10.734 6.465 1 94.19 30 MET B O 1
ATOM 1719 N N . GLN B 1 31 ? 4.676 9.359 6.5 1 90.5 31 GLN B N 1
ATOM 1720 C CA . GLN B 1 31 ? 4.895 9 7.895 1 90.5 31 GLN B CA 1
ATOM 1721 C C . GLN B 1 31 ? 6.23 8.281 8.07 1 90.5 31 GLN B C 1
ATOM 1723 O O . GLN B 1 31 ? 7.027 8.648 8.945 1 90.5 31 GLN B O 1
ATOM 1728 N N . TYR B 1 32 ? 6.473 7.352 7.23 1 91.94 32 TYR B N 1
ATOM 1729 C CA . TYR B 1 32 ? 7.691 6.562 7.344 1 91.94 32 TYR B CA 1
ATOM 1730 C C . TYR B 1 32 ? 8.922 7.422 7.086 1 91.94 32 TYR B C 1
ATOM 1732 O O . TYR B 1 32 ? 9.984 7.199 7.684 1 91.94 32 TYR B O 1
ATOM 1740 N N . TYR B 1 33 ? 8.781 8.359 6.207 1 96.38 33 TYR B N 1
ATOM 1741 C CA . TYR B 1 33 ? 9.906 9.242 5.906 1 96.38 33 TYR B CA 1
ATOM 1742 C C . TYR B 1 33 ? 10.406 9.938 7.164 1 96.38 33 TYR B C 1
ATOM 1744 O O . TYR B 1 33 ? 11.609 10.156 7.324 1 96.38 33 TYR B O 1
ATOM 1752 N N . VAL B 1 34 ? 9.453 10.281 8.008 1 94.56 34 VAL B N 1
ATOM 1753 C CA . VAL B 1 34 ? 9.781 10.961 9.258 1 94.56 34 VAL B CA 1
ATOM 1754 C C . VAL B 1 34 ? 10.188 9.938 10.312 1 94.56 34 VAL B C 1
ATOM 1756 O O . VAL B 1 34 ? 11.172 10.125 11.023 1 94.56 34 VAL B O 1
ATOM 1759 N N . VAL B 1 35 ? 9.5 8.781 10.422 1 91.75 35 VAL B N 1
ATOM 1760 C CA . VAL B 1 35 ? 9.695 7.781 11.469 1 91.75 35 VAL B CA 1
ATOM 1761 C C . VAL B 1 35 ? 11 7.027 11.227 1 91.75 35 VAL B C 1
ATOM 1763 O O . VAL B 1 35 ? 11.828 6.902 12.133 1 91.75 35 VAL B O 1
ATOM 1766 N N . CYS B 1 36 ? 11.172 6.547 9.977 1 95 36 CYS B N 1
ATOM 1767 C CA . CYS B 1 36 ? 12.336 5.727 9.648 1 95 36 CYS B CA 1
ATOM 1768 C C . CYS B 1 36 ? 12.484 5.555 8.141 1 95 36 CYS B C 1
ATOM 1770 O O . CYS B 1 36 ? 11.703 4.832 7.52 1 95 36 CYS B O 1
ATOM 1772 N N . LYS B 1 37 ? 13.562 6.098 7.637 1 96.31 37 LYS B N 1
ATOM 1773 C CA . LYS B 1 37 ? 13.812 6.043 6.199 1 96.31 37 LYS B CA 1
ATOM 1774 C C . LYS B 1 37 ? 14.055 4.609 5.734 1 96.31 37 LYS B C 1
ATOM 1776 O O . LYS B 1 37 ? 13.703 4.246 4.609 1 96.31 37 LYS B O 1
ATOM 1781 N N . ARG B 1 38 ? 14.617 3.855 6.617 1 94.25 38 ARG B N 1
ATOM 1782 C CA . ARG B 1 38 ? 14.82 2.449 6.273 1 94.25 38 ARG B CA 1
ATOM 1783 C C . ARG B 1 38 ? 13.484 1.719 6.164 1 94.25 38 ARG B C 1
ATOM 1785 O O . ARG B 1 38 ? 13.289 0.912 5.254 1 94.25 38 ARG B O 1
ATOM 1792 N N . GLU B 1 39 ? 12.594 1.969 7.078 1 90.81 39 GLU B N 1
ATOM 1793 C CA . GLU B 1 39 ? 11.242 1.42 7.004 1 90.81 39 GLU B CA 1
ATOM 1794 C C . GLU B 1 39 ? 10.547 1.854 5.723 1 90.81 39 GLU B C 1
ATOM 1796 O O . GLU B 1 39 ? 9.844 1.057 5.09 1 90.81 39 GLU B O 1
ATOM 1801 N N . LEU B 1 40 ? 10.719 3.082 5.336 1 92.75 40 LEU B N 1
ATOM 1802 C CA . LEU B 1 40 ? 10.156 3.596 4.094 1 92.75 40 LEU B CA 1
ATOM 1803 C C . LEU B 1 40 ? 10.648 2.781 2.9 1 92.75 40 LEU B C 1
ATOM 1805 O O . LEU B 1 40 ? 9.852 2.418 2.027 1 92.75 40 LEU B O 1
ATOM 1809 N N . TRP B 1 41 ? 11.906 2.516 2.928 1 91.31 41 TRP B N 1
ATOM 1810 C CA . TRP B 1 41 ? 12.484 1.744 1.833 1 91.31 41 TRP B CA 1
ATOM 1811 C C . TRP B 1 41 ? 11.867 0.353 1.759 1 91.31 41 TRP B C 1
ATOM 1813 O O . TRP B 1 41 ? 11.438 -0.087 0.688 1 91.31 41 TRP B O 1
ATOM 1823 N N . PHE B 1 42 ? 11.727 -0.348 2.904 1 85.12 42 PHE B N 1
ATOM 1824 C CA . PHE B 1 42 ? 11.133 -1.678 2.936 1 85.12 42 PHE B CA 1
ATOM 1825 C C . PHE B 1 42 ? 9.688 -1.632 2.459 1 85.12 42 PHE B C 1
ATOM 1827 O O . PHE B 1 42 ? 9.266 -2.473 1.662 1 85.12 42 PHE B O 1
ATOM 1834 N N . HIS B 1 43 ? 8.977 -0.709 2.936 1 84.44 43 HIS B N 1
ATOM 1835 C CA . HIS B 1 43 ? 7.57 -0.545 2.57 1 84.44 43 HIS B CA 1
ATOM 1836 C C . HIS B 1 43 ? 7.414 -0.364 1.064 1 84.44 43 HIS B C 1
ATOM 1838 O O . HIS B 1 43 ? 6.52 -0.955 0.455 1 84.44 43 HIS B O 1
ATOM 1844 N N . SER B 1 44 ? 8.297 0.392 0.463 1 84.81 44 SER B N 1
ATOM 1845 C CA . SER B 1 44 ? 8.203 0.706 -0.959 1 84.81 44 SER B CA 1
ATOM 1846 C C . SER B 1 44 ? 8.477 -0.526 -1.816 1 84.81 44 SER B C 1
ATOM 1848 O O . SER B 1 44 ? 8.133 -0.556 -2.998 1 84.81 44 SER B O 1
ATOM 1850 N N . ARG B 1 45 ? 9.07 -1.471 -1.192 1 77.75 45 ARG B N 1
ATOM 1851 C CA . ARG B 1 45 ? 9.375 -2.707 -1.906 1 77.75 45 ARG B CA 1
ATOM 1852 C C . ARG B 1 45 ? 8.305 -3.764 -1.651 1 77.75 45 ARG B C 1
ATOM 1854 O O . ARG B 1 45 ? 8.461 -4.922 -2.039 1 77.75 45 ARG B O 1
ATOM 1861 N N . HIS B 1 46 ? 7.285 -3.365 -0.98 1 72.56 46 HIS B N 1
ATOM 1862 C CA . HIS B 1 46 ? 6.156 -4.242 -0.683 1 72.56 46 HIS B CA 1
ATOM 1863 C C . HIS B 1 46 ? 6.621 -5.527 -0.011 1 72.56 46 HIS B C 1
ATOM 1865 O O . HIS B 1 46 ? 6.102 -6.609 -0.306 1 72.56 46 HIS B O 1
ATOM 1871 N N . ILE B 1 47 ? 7.637 -5.344 0.782 1 66.75 47 ILE B N 1
ATOM 1872 C CA . ILE B 1 47 ? 8.102 -6.5 1.541 1 66.75 47 ILE B CA 1
ATOM 1873 C C . ILE B 1 47 ? 6.996 -6.969 2.49 1 66.75 47 ILE B C 1
ATOM 1875 O O . ILE B 1 47 ? 6.48 -6.184 3.287 1 66.75 47 ILE B O 1
ATOM 1879 N N . GLU B 1 48 ? 6.484 -8.172 2.217 1 60.88 48 GLU B N 1
ATOM 1880 C CA . GLU B 1 48 ? 5.395 -8.727 3.016 1 60.88 48 GLU B CA 1
ATOM 1881 C C . GLU B 1 48 ? 5.875 -9.109 4.414 1 60.88 48 GLU B C 1
ATOM 1883 O O . GLU B 1 48 ? 6.973 -9.648 4.574 1 60.88 48 GLU B O 1
ATOM 1888 N N . ILE B 1 49 ? 5.125 -8.57 5.34 1 57.12 49 ILE B N 1
ATOM 1889 C CA . ILE B 1 49 ? 5.379 -8.906 6.734 1 57.12 49 ILE B CA 1
ATOM 1890 C C . ILE B 1 49 ? 4.629 -10.188 7.102 1 57.12 49 ILE B C 1
ATOM 1892 O O . ILE B 1 49 ? 3.471 -10.367 6.719 1 57.12 49 ILE B O 1
ATOM 1896 N N . ASP B 1 50 ? 5.277 -11.312 7.324 1 52.12 50 ASP B N 1
ATOM 1897 C CA . ASP B 1 50 ? 4.707 -12.609 7.668 1 52.12 50 ASP B CA 1
ATOM 1898 C C . ASP B 1 50 ? 3.732 -12.492 8.836 1 52.12 50 ASP B C 1
ATOM 1900 O O . ASP B 1 50 ? 4.137 -12.18 9.961 1 52.12 50 ASP B O 1
ATOM 1904 N N . ARG B 1 51 ? 2.445 -12.68 8.484 1 47.16 51 ARG B N 1
ATOM 1905 C CA . ARG B 1 51 ? 1.359 -12.656 9.453 1 47.16 51 ARG B CA 1
ATOM 1906 C C . ARG B 1 51 ? 1.4 -13.898 10.344 1 47.16 51 ARG B C 1
ATOM 1908 O O . ARG B 1 51 ? 0.719 -13.961 11.367 1 47.16 51 ARG B O 1
ATOM 1915 N N . GLY B 1 52 ? 1.805 -14.945 9.852 1 46.78 52 GLY B N 1
ATOM 1916 C CA . GLY B 1 52 ? 1.816 -16.141 10.688 1 46.78 52 GLY B CA 1
ATOM 1917 C C . GLY B 1 52 ? 2.535 -15.93 12.008 1 46.78 52 GLY B C 1
ATOM 1918 O O . GLY B 1 52 ? 2.512 -16.797 12.875 1 46.78 52 GLY B O 1
ATOM 1919 N N . ASN B 1 53 ? 3.301 -15.039 11.938 1 46.12 53 ASN B N 1
ATOM 1920 C CA . ASN B 1 53 ? 3.914 -14.82 13.242 1 46.12 53 ASN B CA 1
ATOM 1921 C C . ASN B 1 53 ? 2.926 -14.219 14.234 1 46.12 53 ASN B C 1
ATOM 1923 O O . ASN B 1 53 ? 2.098 -13.383 13.859 1 46.12 53 ASN B O 1
ATOM 1927 N N . SER B 1 54 ? 2.559 -15.086 15.125 1 44.5 54 SER B N 1
ATOM 1928 C CA . SER B 1 54 ? 1.615 -14.82 16.203 1 44.5 54 SER B CA 1
ATOM 1929 C C . SER B 1 54 ? 1.56 -13.336 16.547 1 44.5 54 SER B C 1
ATOM 1931 O O . SER B 1 54 ? 0.69 -12.898 17.297 1 44.5 54 SER B O 1
ATOM 1933 N N . ALA B 1 55 ? 2.535 -12.688 16.344 1 41.81 55 ALA B N 1
ATOM 1934 C CA . ALA B 1 55 ? 2.391 -11.328 16.859 1 41.81 55 ALA B CA 1
ATOM 1935 C C . ALA B 1 55 ? 1.623 -10.445 15.883 1 41.81 55 ALA B C 1
ATOM 1937 O O . ALA B 1 55 ? 2.146 -10.078 14.828 1 41.81 55 ALA B O 1
ATOM 1938 N N . ILE B 1 56 ? 0.389 -10.742 15.805 1 44.34 56 ILE B N 1
ATOM 1939 C CA . ILE B 1 56 ? -0.526 -10.078 14.891 1 44.34 56 ILE B CA 1
ATOM 1940 C C . ILE B 1 56 ? -0.637 -8.594 15.258 1 44.34 56 ILE B C 1
ATOM 1942 O O . ILE B 1 56 ? -0.757 -8.25 16.438 1 44.34 56 ILE B O 1
ATOM 1946 N N . VAL B 1 57 ? -0.143 -7.828 14.438 1 46.91 57 VAL B N 1
ATOM 1947 C CA . VAL B 1 57 ? -0.465 -6.418 14.625 1 46.91 57 VAL B CA 1
ATOM 1948 C C . VAL B 1 57 ? -1.956 -6.191 14.383 1 46.91 57 VAL B C 1
ATOM 1950 O O . VAL B 1 57 ? -2.48 -6.547 13.328 1 46.91 57 VAL B O 1
ATOM 1953 N N . ARG B 1 58 ? -2.721 -6.078 15.516 1 44.19 58 ARG B N 1
ATOM 1954 C CA . ARG B 1 58 ? -4.141 -5.777 15.367 1 44.19 58 ARG B CA 1
ATOM 1955 C C . ARG B 1 58 ? -4.363 -4.293 15.094 1 44.19 58 ARG B C 1
ATOM 1957 O O . ARG B 1 58 ? -3.646 -3.445 15.633 1 44.19 58 ARG B O 1
ATOM 1964 N N . GLY B 1 59 ? -4.855 -3.953 13.953 1 47.25 59 GLY B N 1
ATOM 1965 C CA . GLY B 1 59 ? -5.312 -2.596 13.695 1 47.25 59 GLY B CA 1
ATOM 1966 C C . GLY B 1 59 ? -6.219 -2.057 14.789 1 47.25 59 GLY B C 1
ATOM 1967 O O . GLY B 1 59 ? -6.996 -2.805 15.383 1 47.25 59 GLY B O 1
ATOM 1968 N N . THR B 1 60 ? -5.766 -1.212 15.641 1 43.56 60 THR B N 1
ATOM 1969 C CA . THR B 1 60 ? -6.664 -0.645 16.641 1 43.56 60 THR B CA 1
ATOM 1970 C C . THR B 1 60 ? -7.711 0.246 15.977 1 43.56 60 THR B C 1
ATOM 1972 O O . THR B 1 60 ? -7.387 1.059 15.109 1 43.56 60 THR B O 1
ATOM 1975 N N . HIS B 1 61 ? -8.812 -0.36 15.828 1 45.84 61 HIS B N 1
ATOM 1976 C CA . HIS B 1 61 ? -9.906 0.543 15.508 1 45.84 61 HIS B CA 1
ATOM 1977 C C . HIS B 1 61 ? -9.977 1.701 16.5 1 45.84 61 HIS B C 1
ATOM 1979 O O . HIS B 1 61 ? -10 1.485 17.719 1 45.84 61 HIS B O 1
ATOM 1985 N N . ILE B 1 62 ? -9.391 2.756 16.172 1 46.03 62 ILE B N 1
ATOM 1986 C CA . ILE B 1 62 ? -9.711 3.877 17.047 1 46.03 62 ILE B CA 1
ATOM 1987 C C . ILE B 1 62 ? -11.227 4.09 17.078 1 46.03 62 ILE B C 1
ATOM 1989 O O . ILE B 1 62 ? -11.867 4.133 16.016 1 46.03 62 ILE B O 1
ATOM 1993 N N . ASP B 1 63 ? -11.797 3.594 18.125 1 44.22 63 ASP B N 1
ATOM 1994 C CA . ASP B 1 63 ? -13.188 3.967 18.328 1 44.22 63 ASP B CA 1
ATOM 1995 C C . ASP B 1 63 ? -13.469 5.363 17.766 1 44.22 63 ASP B C 1
ATOM 1997 O O . ASP B 1 63 ? -13.047 6.363 18.359 1 44.22 63 ASP B O 1
ATOM 2001 N N . GLU B 1 64 ? -13.617 5.395 16.594 1 47.69 64 GLU B N 1
ATOM 2002 C CA . GLU B 1 64 ? -14.016 6.633 15.938 1 47.69 64 GLU B CA 1
ATOM 2003 C C . GLU B 1 64 ? -15.359 7.133 16.453 1 47.69 64 GLU B C 1
ATOM 2005 O O . GLU B 1 64 ? -15.969 8.016 15.852 1 47.69 64 GLU B O 1
ATOM 2010 N N . THR B 1 65 ? -15.898 6.352 17.328 1 44.91 65 THR B N 1
ATOM 2011 C CA . THR B 1 65 ? -17.188 6.828 17.828 1 44.91 65 THR B CA 1
ATOM 2012 C C . THR B 1 65 ? -17.094 8.289 18.25 1 44.91 65 THR B C 1
ATOM 2014 O O . THR B 1 65 ? -18.062 9.039 18.141 1 44.91 65 THR B O 1
ATOM 2017 N N . ALA B 1 66 ? -16.031 8.586 18.797 1 46.84 66 ALA B N 1
ATOM 2018 C CA . ALA B 1 66 ? -16.047 9.969 19.281 1 46.84 66 ALA B CA 1
ATOM 2019 C C . ALA B 1 66 ? -16.219 10.945 18.125 1 46.84 66 ALA B C 1
ATOM 2021 O O . ALA B 1 66 ? -16.734 12.055 18.312 1 46.84 66 ALA B O 1
ATOM 2022 N N . TYR B 1 67 ? -15.836 10.453 16.984 1 50.22 67 TYR B N 1
ATOM 2023 C CA . TYR B 1 67 ? -15.93 11.414 15.883 1 50.22 67 TYR B CA 1
ATOM 2024 C C . TYR B 1 67 ? -16.703 10.82 14.711 1 50.22 67 TYR B C 1
ATOM 2026 O O . TYR B 1 67 ? -16.672 11.359 13.602 1 50.22 67 TYR B O 1
ATOM 2034 N N . SER B 1 68 ? -17.234 9.602 14.883 1 52.69 68 SER B N 1
ATOM 2035 C CA . SER B 1 68 ? -17.797 8.789 13.812 1 52.69 68 SER B CA 1
ATOM 2036 C C . SER B 1 68 ? -18.953 9.508 13.117 1 52.69 68 SER B C 1
ATOM 2038 O O . SER B 1 68 ? -19.047 9.484 11.891 1 52.69 68 SER B O 1
ATOM 2040 N N . ASP B 1 69 ? -19.906 10.109 14.016 1 51.31 69 ASP B N 1
ATOM 2041 C CA . ASP B 1 69 ? -21.156 10.625 13.477 1 51.31 69 ASP B CA 1
ATOM 2042 C C . ASP B 1 69 ? -20.922 11.852 12.609 1 51.31 69 ASP B C 1
ATOM 2044 O O . ASP B 1 69 ? -21.844 12.328 11.93 1 51.31 69 ASP B O 1
ATOM 2048 N N . LYS B 1 70 ? -19.641 12.289 12.398 1 63.81 70 LYS B N 1
ATOM 2049 C CA . LYS B 1 70 ? -19.531 13.602 11.758 1 63.81 70 LYS B CA 1
ATOM 2050 C C . LYS B 1 70 ? -18.391 13.625 10.742 1 63.81 70 LYS B C 1
ATOM 2052 O O . LYS B 1 70 ? -17.859 14.688 10.43 1 63.81 70 LYS B O 1
ATOM 2057 N N . ARG B 1 71 ? -18.062 12.328 10.195 1 70.12 71 ARG B N 1
ATOM 2058 C CA . ARG B 1 71 ? -17 12.406 9.203 1 70.12 71 ARG B CA 1
ATOM 2059 C C . ARG B 1 71 ? -17.25 11.438 8.055 1 70.12 71 ARG B C 1
ATOM 2061 O O . ARG B 1 71 ? -17.891 10.398 8.234 1 70.12 71 ARG B O 1
ATOM 2068 N N . ARG B 1 72 ? -16.875 11.906 6.84 1 77.81 72 ARG B N 1
ATOM 2069 C CA . ARG B 1 72 ? -16.984 11.102 5.633 1 77.81 72 ARG B CA 1
ATOM 2070 C C . ARG B 1 72 ? -15.625 10.617 5.164 1 77.81 72 ARG B C 1
ATOM 2072 O O . ARG B 1 72 ? -14.648 11.375 5.172 1 77.81 72 ARG B O 1
ATOM 2079 N N . HIS B 1 73 ? -15.547 9.289 4.922 1 76.06 73 HIS B N 1
ATOM 2080 C CA . HIS B 1 73 ? -14.328 8.727 4.344 1 76.06 73 HIS B CA 1
ATOM 2081 C C . HIS B 1 73 ? -14.289 8.93 2.832 1 76.06 73 HIS B C 1
ATOM 2083 O O . HIS B 1 73 ? -15.258 8.609 2.135 1 76.06 73 HIS B O 1
ATOM 2089 N N . VAL B 1 74 ? -13.25 9.508 2.363 1 76.44 74 VAL B N 1
ATOM 2090 C CA . VAL B 1 74 ? -13.125 9.805 0.938 1 76.44 74 VAL B CA 1
ATOM 2091 C C . VAL B 1 74 ? -11.812 9.227 0.404 1 76.44 74 VAL B C 1
ATOM 2093 O O . VAL B 1 74 ? -10.75 9.422 0.999 1 76.44 74 VAL B O 1
ATOM 2096 N N . SER B 1 75 ? -11.891 8.414 -0.614 1 76.62 75 SER B N 1
ATOM 2097 C CA . SER B 1 75 ? -10.719 7.934 -1.33 1 76.62 75 SER B CA 1
ATOM 2098 C C . SER B 1 75 ? -10.469 8.75 -2.596 1 76.62 75 SER B C 1
ATOM 2100 O O . SER B 1 75 ? -11.398 9.008 -3.365 1 76.62 75 SER B O 1
ATOM 2102 N N . ILE B 1 76 ? -9.219 9.211 -2.727 1 76.06 76 ILE B N 1
ATOM 2103 C CA . ILE B 1 76 ? -8.867 10.008 -3.893 1 76.06 76 ILE B CA 1
ATOM 2104 C C . ILE B 1 76 ? -7.809 9.281 -4.723 1 76.06 76 ILE B C 1
ATOM 2106 O O . ILE B 1 76 ? -6.723 8.977 -4.227 1 76.06 76 ILE B O 1
ATOM 2110 N N . ASP B 1 77 ? -8.062 8.992 -6.031 1 71.19 77 ASP B N 1
ATOM 2111 C CA . ASP B 1 77 ? -7.156 8.438 -7.035 1 71.19 77 ASP B CA 1
ATOM 2112 C C . ASP B 1 77 ? -6.535 7.133 -6.551 1 71.19 77 ASP B C 1
ATOM 2114 O O . ASP B 1 77 ? -5.371 6.848 -6.848 1 71.19 77 ASP B O 1
ATOM 2118 N N . SER B 1 78 ? -7.145 6.434 -5.602 1 69.19 78 SER B N 1
ATOM 2119 C CA . SER B 1 78 ? -6.684 5.164 -5.051 1 69.19 78 SER B CA 1
ATOM 2120 C C . SER B 1 78 ? -5.348 5.328 -4.328 1 69.19 78 SER B C 1
ATOM 2122 O O . SER B 1 78 ? -4.605 4.359 -4.156 1 69.19 78 SER B O 1
ATOM 2124 N N . THR B 1 79 ? -4.949 6.523 -4.055 1 73 79 THR B N 1
ATOM 2125 C CA . THR B 1 79 ? -3.641 6.781 -3.461 1 73 79 THR B CA 1
ATOM 2126 C C . THR B 1 79 ? -3.787 7.355 -2.055 1 73 79 THR B C 1
ATOM 2128 O O . THR B 1 79 ? -3.004 7.027 -1.16 1 73 79 THR B O 1
ATOM 2131 N N . ILE B 1 80 ? -4.777 8.234 -1.908 1 81.31 80 ILE B N 1
ATOM 2132 C CA . ILE B 1 80 ? -4.922 8.859 -0.601 1 81.31 80 ILE B CA 1
ATOM 2133 C C . ILE B 1 80 ? -6.324 8.602 -0.055 1 81.31 80 ILE B C 1
ATOM 2135 O O . ILE B 1 80 ? -7.293 8.562 -0.815 1 81.31 80 ILE B O 1
ATOM 2139 N N . ALA B 1 81 ? -6.438 8.266 1.135 1 78.56 81 ALA B N 1
ATOM 2140 C CA . ALA B 1 81 ? -7.699 8.094 1.854 1 78.56 81 ALA B CA 1
ATOM 2141 C C . ALA B 1 81 ? -7.777 9.047 3.049 1 78.56 81 ALA B C 1
ATOM 2143 O O . ALA B 1 81 ? -6.887 9.055 3.902 1 78.56 81 ALA B O 1
ATOM 2144 N N . ILE B 1 82 ? -8.82 9.867 2.998 1 86.31 82 ILE B N 1
ATOM 2145 C CA . ILE B 1 82 ? -8.875 10.883 4.047 1 86.31 82 ILE B CA 1
ATOM 2146 C C . ILE B 1 82 ? -10.258 10.883 4.691 1 86.31 82 ILE B C 1
ATOM 2148 O O . ILE B 1 82 ? -11.234 10.438 4.078 1 86.31 82 ILE B O 1
ATOM 2152 N N . ASP B 1 83 ? -10.258 11.375 5.914 1 83.38 83 ASP B N 1
ATOM 2153 C CA . ASP B 1 83 ? -11.5 11.664 6.621 1 83.38 83 ASP B CA 1
ATOM 2154 C C . ASP B 1 83 ? -11.828 13.148 6.574 1 83.38 83 ASP B C 1
ATOM 2156 O O . ASP B 1 83 ? -10.992 13.984 6.922 1 83.38 83 ASP B O 1
ATOM 2160 N N . VAL B 1 84 ? -13.062 13.391 6.133 1 88.62 84 VAL B N 1
ATOM 2161 C CA . VAL B 1 84 ? -13.477 14.789 6.027 1 88.62 84 VAL B CA 1
ATOM 2162 C C . VAL B 1 84 ? -14.609 15.07 7.012 1 88.62 84 VAL B C 1
ATOM 2164 O O . VAL B 1 84 ? -15.617 14.352 7.027 1 88.62 84 VAL B O 1
ATOM 2167 N N . LEU B 1 85 ? -14.383 16.109 7.734 1 88.38 85 LEU B N 1
ATOM 2168 C CA . LEU B 1 85 ? -15.383 16.547 8.695 1 88.38 85 LEU B CA 1
ATOM 2169 C C . LEU B 1 85 ? -16.516 17.297 8.008 1 88.38 85 LEU B C 1
ATOM 2171 O O . LEU B 1 85 ? -16.375 17.703 6.848 1 88.38 85 LEU B O 1
ATOM 2175 N N . ASP B 1 86 ? -17.578 17.469 8.766 1 86.75 86 ASP B N 1
ATOM 2176 C CA . ASP B 1 86 ? -18.734 18.172 8.227 1 86.75 86 ASP B CA 1
ATOM 2177 C C . ASP B 1 86 ? -18.375 19.609 7.832 1 86.75 86 ASP B C 1
ATOM 2179 O O . ASP B 1 86 ? -18.938 20.156 6.879 1 86.75 86 ASP B O 1
ATOM 2183 N N . ASP B 1 87 ? -17.5 20.156 8.508 1 88.88 87 ASP B N 1
ATOM 2184 C CA . ASP B 1 87 ? -17.125 21.547 8.234 1 88.88 87 ASP B CA 1
ATOM 2185 C C . ASP B 1 87 ? -16.094 21.625 7.109 1 88.88 87 ASP B C 1
ATOM 2187 O O . ASP B 1 87 ? -15.617 22.703 6.781 1 88.88 87 ASP B O 1
ATOM 2191 N N . GLY B 1 88 ? -15.703 20.484 6.586 1 89.38 88 GLY B N 1
ATOM 2192 C CA . GLY B 1 88 ? -14.852 20.453 5.406 1 89.38 88 GLY B CA 1
ATOM 2193 C C . GLY B 1 88 ? -13.391 20.203 5.73 1 89.38 88 GLY B C 1
ATOM 2194 O O . GLY B 1 88 ? -12.586 19.953 4.832 1 89.38 88 GLY B O 1
ATOM 2195 N N . ARG B 1 89 ? -13.078 20.219 6.961 1 93 89 ARG B N 1
ATOM 2196 C CA . ARG B 1 89 ? -11.688 19.984 7.344 1 93 89 ARG B CA 1
ATOM 2197 C C . ARG B 1 89 ? -11.32 18.516 7.188 1 93 89 ARG B C 1
ATOM 2199 O O . ARG B 1 89 ? -12.156 17.625 7.375 1 93 89 ARG B O 1
ATOM 2206 N N . VAL B 1 90 ? -10.062 18.359 6.883 1 93.62 90 VAL B N 1
ATOM 2207 C CA . VAL B 1 90 ? -9.523 17.016 6.793 1 93.62 90 VAL B CA 1
ATOM 2208 C C . VAL B 1 90 ? -9.016 16.562 8.156 1 93.62 90 VAL B C 1
ATOM 2210 O O . VAL B 1 90 ? -8.281 17.297 8.828 1 93.62 90 VAL B O 1
ATOM 2213 N N . MET B 1 91 ? -9.422 15.367 8.5 1 89.12 91 MET B N 1
ATOM 2214 C CA . MET B 1 91 ? -9.062 14.914 9.844 1 89.12 91 MET B CA 1
ATOM 2215 C C . MET B 1 91 ? -8.141 13.695 9.773 1 89.12 91 MET B C 1
ATOM 2217 O O . MET B 1 91 ? -8.367 12.781 8.977 1 89.12 91 MET B O 1
ATOM 2221 N N . GLU B 1 92 ? -7.094 13.75 10.555 1 85.5 92 GLU B N 1
ATOM 2222 C CA . GLU B 1 92 ? -6.242 12.594 10.812 1 85.5 92 GLU B CA 1
ATOM 2223 C C . GLU B 1 92 ? -6.273 12.203 12.289 1 85.5 92 GLU B C 1
ATOM 2225 O O . GLU B 1 92 ? -6.035 13.039 13.164 1 85.5 92 GLU B O 1
ATOM 2230 N N . VAL B 1 93 ? -6.691 10.938 12.562 1 79.25 93 VAL B N 1
ATOM 2231 C CA . VAL B 1 93 ? -6.824 10.453 13.93 1 79.25 93 VAL B CA 1
ATOM 2232 C C . VAL B 1 93 ? -5.707 9.461 14.234 1 79.25 93 VAL B C 1
ATOM 2234 O O . VAL B 1 93 ? -5.461 8.539 13.461 1 79.25 93 VAL B O 1
ATOM 2237 N N . LYS B 1 94 ? -5.008 9.672 15.266 1 76.25 94 LYS B N 1
ATOM 2238 C CA . LYS B 1 94 ? -4.004 8.742 15.766 1 76.25 94 LYS B CA 1
ATOM 2239 C C . LYS B 1 94 ? -4.219 8.438 17.25 1 76.25 94 LYS B C 1
ATOM 2241 O O . LYS B 1 94 ? -4.59 9.32 18.016 1 76.25 94 LYS B O 1
ATOM 2246 N N . PRO B 1 95 ? -4.074 7.18 17.578 1 70.06 95 PRO B N 1
ATOM 2247 C CA . PRO B 1 95 ? -4.336 6.809 18.984 1 70.06 95 PRO B CA 1
ATOM 2248 C C . PRO B 1 95 ? -3.416 7.527 19.969 1 70.06 95 PRO B C 1
ATOM 2250 O O . PRO B 1 95 ? -3.84 7.879 21.062 1 70.06 95 PRO B O 1
ATOM 2253 N N . SER B 1 96 ? -2.178 7.578 19.609 1 67.69 96 SER B N 1
ATOM 2254 C CA . SER B 1 96 ? -1.231 8.188 20.547 1 67.69 96 SER B CA 1
ATOM 2255 C C . SER B 1 96 ? -0.505 9.367 19.891 1 67.69 96 SER B C 1
ATOM 2257 O O . SER B 1 96 ? -0.365 9.422 18.672 1 67.69 96 SER B O 1
ATOM 2259 N N . SER B 1 97 ? -0.182 10.203 20.828 1 66 97 SER B N 1
ATOM 2260 C CA . SER B 1 97 ? 0.527 11.398 20.359 1 66 97 SER B CA 1
ATOM 2261 C C . SER B 1 97 ? 2.02 11.125 20.219 1 66 97 SER B C 1
ATOM 2263 O O . SER B 1 97 ? 2.795 12.039 19.922 1 66 97 SER B O 1
ATOM 2265 N N . ALA B 1 98 ? 2.377 9.953 20.375 1 66.19 98 ALA B N 1
ATOM 2266 C CA . ALA B 1 98 ? 3.793 9.602 20.328 1 66.19 98 ALA B CA 1
ATOM 2267 C C . ALA B 1 98 ? 4.395 9.914 18.969 1 66.19 98 ALA B C 1
ATOM 2269 O O . ALA B 1 98 ? 5.574 10.266 18.859 1 66.19 98 ALA B O 1
ATOM 2270 N N . LEU B 1 99 ? 3.629 9.859 17.969 1 73.75 99 LEU B N 1
ATOM 2271 C CA . LEU B 1 99 ? 4.125 10.117 16.625 1 73.75 99 LEU B CA 1
ATOM 2272 C C . LEU B 1 99 ? 3.369 11.281 15.984 1 73.75 99 LEU B C 1
ATOM 2274 O O . LEU B 1 99 ? 2.771 11.125 14.914 1 73.75 99 LEU B O 1
ATOM 2278 N N . VAL B 1 100 ? 3.551 12.406 16.609 1 83.44 100 VAL B N 1
ATOM 2279 C CA . VAL B 1 100 ? 2.795 13.586 16.188 1 83.44 100 VAL B CA 1
ATOM 2280 C C . VAL B 1 100 ? 3.355 14.125 14.883 1 83.44 100 VAL B C 1
ATOM 2282 O O . VAL B 1 100 ? 2.605 14.383 13.938 1 83.44 100 VAL B O 1
ATOM 2285 N N . GLU B 1 101 ? 4.703 14.211 14.812 1 90.56 101 GLU B N 1
ATOM 2286 C CA . GLU B 1 101 ? 5.32 14.82 13.641 1 90.56 101 GLU B CA 1
ATOM 2287 C C . GLU B 1 101 ? 5.027 14.016 12.383 1 90.56 101 GLU B C 1
ATOM 2289 O O . GLU B 1 101 ? 4.668 14.578 11.344 1 90.56 101 GLU B O 1
ATOM 2294 N N . PRO B 1 102 ? 5.156 12.688 12.477 1 91.62 102 PRO B N 1
ATOM 2295 C CA . PRO B 1 102 ? 4.801 11.891 11.297 1 91.62 102 PRO B CA 1
ATOM 2296 C C . PRO B 1 102 ? 3.35 12.086 10.867 1 91.62 102 PRO B C 1
ATOM 2298 O O . PRO B 1 102 ? 3.068 12.258 9.68 1 91.62 102 PRO B O 1
ATOM 2301 N N . ALA B 1 103 ? 2.465 12.102 11.789 1 89.81 103 ALA B N 1
ATOM 2302 C CA . ALA B 1 103 ? 1.046 12.281 11.5 1 89.81 103 ALA B CA 1
ATOM 2303 C C . ALA B 1 103 ? 0.78 13.664 10.906 1 89.81 103 ALA B C 1
ATOM 2305 O O . ALA B 1 103 ? -0.044 13.812 10 1 89.81 103 ALA B O 1
ATOM 2306 N N . LYS B 1 104 ? 1.449 14.594 11.43 1 94.12 104 LYS B N 1
ATOM 2307 C CA . LYS B 1 104 ? 1.293 15.961 10.945 1 94.12 104 LYS B CA 1
ATOM 2308 C C . LYS B 1 104 ? 1.748 16.078 9.492 1 94.12 104 LYS B C 1
ATOM 2310 O O . LYS B 1 104 ? 1.066 16.703 8.672 1 94.12 104 LYS B O 1
ATOM 2315 N N . LEU B 1 105 ? 2.891 15.555 9.18 1 96 105 LEU B N 1
ATOM 2316 C CA . LEU B 1 105 ? 3.379 15.609 7.809 1 96 105 LEU B CA 1
ATOM 2317 C C . LEU B 1 105 ? 2.422 14.891 6.863 1 96 105 LEU B C 1
ATOM 2319 O O . LEU B 1 105 ? 2.193 15.344 5.738 1 96 105 LEU B O 1
ATOM 2323 N N . GLN B 1 106 ? 1.923 13.797 7.312 1 93.25 106 GLN B N 1
ATOM 2324 C CA . GLN B 1 106 ? 0.936 13.078 6.508 1 93.25 106 GLN B CA 1
ATOM 2325 C C . GLN B 1 106 ? -0.274 13.961 6.211 1 93.25 106 GLN B C 1
ATOM 2327 O O . GLN B 1 106 ? -0.712 14.055 5.062 1 93.25 106 GLN B O 1
ATOM 2332 N N . LEU B 1 107 ? -0.755 14.602 7.273 1 95.12 107 LEU B N 1
ATOM 2333 C CA . LEU B 1 107 ? -1.916 15.469 7.109 1 95.12 107 LEU B CA 1
ATOM 2334 C C . LEU B 1 107 ? -1.594 16.641 6.18 1 95.12 107 LEU B C 1
ATOM 2336 O O . LEU B 1 107 ? -2.389 16.969 5.297 1 95.12 107 LEU B O 1
ATOM 2340 N N . LEU B 1 108 ? -0.463 17.203 6.367 1 97.56 108 LEU B N 1
ATOM 2341 C CA . LEU B 1 108 ? -0.034 18.297 5.504 1 97.56 108 LEU B CA 1
ATOM 2342 C C . LEU B 1 108 ? 0.051 17.828 4.051 1 97.56 108 LEU B C 1
ATOM 2344 O O . LEU B 1 108 ? -0.32 18.578 3.139 1 97.56 108 LEU B O 1
ATOM 2348 N N . TYR B 1 109 ? 0.497 16.672 3.84 1 97.31 109 TYR B N 1
ATOM 2349 C CA . TYR B 1 109 ? 0.565 16.125 2.494 1 97.31 109 TYR B CA 1
ATOM 2350 C C . TYR B 1 109 ? -0.824 16 1.88 1 97.31 109 TYR B C 1
ATOM 2352 O O . TYR B 1 109 ? -1.013 16.297 0.696 1 97.31 109 TYR B O 1
ATOM 2360 N N . TYR B 1 110 ? -1.765 15.586 2.703 1 95.56 110 TYR B N 1
ATOM 2361 C CA . TYR B 1 110 ? -3.129 15.492 2.195 1 95.56 110 TYR B CA 1
ATOM 2362 C C . TYR B 1 110 ? -3.65 16.859 1.767 1 95.56 110 TYR B C 1
ATOM 2364 O O . TYR B 1 110 ? -4.273 16.984 0.71 1 95.56 110 TYR B O 1
ATOM 2372 N N . LEU B 1 111 ? -3.373 17.797 2.594 1 97.06 111 LEU B N 1
ATOM 2373 C CA . LEU B 1 111 ? -3.805 19.141 2.258 1 97.06 111 LEU B CA 1
ATOM 2374 C C . LEU B 1 111 ? -3.117 19.641 0.989 1 97.06 111 LEU B C 1
ATOM 2376 O O . LEU B 1 111 ? -3.754 20.25 0.134 1 97.06 111 LEU B O 1
ATOM 2380 N N . TRP B 1 112 ? -1.864 19.359 0.874 1 97.44 112 TRP B N 1
ATOM 2381 C CA . TRP B 1 112 ? -1.087 19.719 -0.31 1 97.44 112 TRP B CA 1
ATOM 2382 C C . TRP B 1 112 ? -1.651 19.031 -1.553 1 97.44 112 TRP B C 1
ATOM 2384 O O . TRP B 1 112 ? -1.797 19.672 -2.602 1 97.44 112 TRP B O 1
ATOM 2394 N N . TYR B 1 113 ? -1.935 17.797 -1.432 1 95.81 113 TYR B N 1
ATOM 2395 C CA . TYR B 1 113 ? -2.48 17 -2.527 1 95.81 113 TYR B CA 1
ATOM 2396 C C . TYR B 1 113 ? -3.822 17.562 -2.988 1 95.81 113 TYR B C 1
ATOM 2398 O O . TYR B 1 113 ? -4.066 17.688 -4.188 1 95.81 113 TYR B O 1
ATOM 2406 N N . LEU B 1 114 ? -4.672 17.906 -2.031 1 94.38 114 LEU B N 1
ATOM 2407 C CA . LEU B 1 114 ? -5.977 18.484 -2.34 1 94.38 114 LEU B CA 1
ATOM 2408 C C . LEU B 1 114 ? -5.824 19.797 -3.094 1 94.38 114 LEU B C 1
ATOM 2410 O O . LEU B 1 114 ? -6.539 20.047 -4.066 1 94.38 114 LEU B O 1
ATOM 2414 N N . LYS B 1 115 ? -4.918 20.516 -2.705 1 95.94 115 LYS B N 1
ATOM 2415 C CA . LYS B 1 115 ? -4.688 21.828 -3.316 1 95.94 115 LYS B CA 1
ATOM 2416 C C . LYS B 1 115 ? -4.133 21.688 -4.73 1 95.94 115 LYS B C 1
ATOM 2418 O O .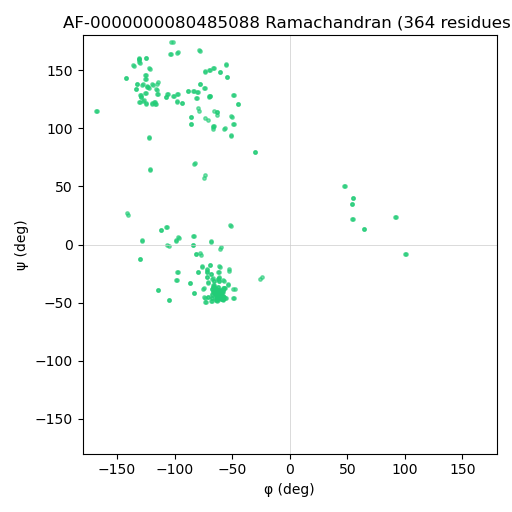 LYS B 1 115 ? -4.668 22.266 -5.676 1 95.94 115 LYS B O 1
ATOM 2423 N N . HIS B 1 116 ? -3.197 20.859 -4.934 1 95.12 116 HIS B N 1
ATOM 2424 C CA . HIS B 1 116 ? -2.416 20.875 -6.164 1 95.12 116 HIS B CA 1
ATOM 2425 C C . HIS B 1 116 ? -2.926 19.859 -7.168 1 95.12 116 HIS B C 1
ATOM 2427 O O . HIS B 1 116 ? -2.705 19.984 -8.375 1 95.12 116 HIS B O 1
ATOM 2433 N N . VAL B 1 117 ? -3.572 18.875 -6.688 1 91.94 117 VAL B N 1
ATOM 2434 C CA . VAL B 1 117 ? -4.047 17.828 -7.582 1 91.94 117 VAL B CA 1
ATOM 2435 C C . VAL B 1 117 ? -5.555 17.969 -7.793 1 91.94 117 VAL B C 1
ATOM 2437 O O . VAL B 1 117 ? -6.027 17.984 -8.93 1 91.94 117 VAL B O 1
ATOM 2440 N N . VAL B 1 118 ? -6.234 18.125 -6.723 1 89.94 118 VAL B N 1
ATOM 2441 C CA . VAL B 1 118 ? -7.691 18.172 -6.793 1 89.94 118 VAL B CA 1
ATOM 2442 C C . VAL B 1 118 ? -8.148 19.594 -7.074 1 89.94 118 VAL B C 1
ATOM 2444 O O . VAL B 1 118 ? -9.164 19.812 -7.738 1 89.94 118 VAL B O 1
ATOM 2447 N N . GLY B 1 119 ? -7.41 20.625 -6.559 1 92.81 119 GLY B N 1
ATOM 2448 C CA . GLY B 1 119 ? -7.742 22.016 -6.777 1 92.81 119 GLY B CA 1
ATOM 2449 C C . GLY B 1 119 ? -8.625 22.594 -5.684 1 92.81 119 GLY B C 1
ATOM 2450 O O . GLY B 1 119 ? -9.391 23.531 -5.926 1 92.81 119 GLY B O 1
ATOM 2451 N N . VAL B 1 120 ? -8.609 22.016 -4.496 1 94.19 120 VAL B N 1
ATOM 2452 C CA . VAL B 1 120 ? -9.391 22.516 -3.371 1 94.19 120 VAL B CA 1
ATOM 2453 C C . VAL B 1 120 ? -8.469 22.797 -2.18 1 94.19 120 VAL B C 1
ATOM 2455 O O . VAL B 1 120 ? -7.562 22 -1.9 1 94.19 120 VAL B O 1
ATOM 2458 N N . GLU B 1 121 ? -8.68 23.922 -1.562 1 95.81 121 GLU B N 1
ATOM 2459 C CA . GLU B 1 121 ? -7.918 24.266 -0.364 1 95.81 121 GLU B CA 1
ATOM 2460 C C . GLU B 1 121 ? -8.703 23.938 0.902 1 95.81 121 GLU B C 1
ATOM 2462 O O . GLU B 1 121 ? -9.844 24.375 1.065 1 95.81 121 GLU B O 1
ATOM 2467 N N . LYS B 1 122 ? -8.141 23.156 1.721 1 95.75 122 LYS B N 1
ATOM 2468 C CA . LYS B 1 122 ? -8.758 22.766 2.982 1 95.75 122 LYS B CA 1
ATOM 2469 C C . LYS B 1 122 ? -7.789 22.938 4.148 1 95.75 122 LYS B C 1
ATOM 2471 O O . LYS B 1 122 ? -6.59 23.125 3.941 1 95.75 122 LYS B O 1
ATOM 2476 N N . SER B 1 123 ? -8.359 23 5.305 1 96.94 123 SER B N 1
ATOM 2477 C CA . SER B 1 123 ? -7.578 22.906 6.535 1 96.94 123 SER B CA 1
ATOM 2478 C C . SER B 1 123 ? -7.73 21.516 7.172 1 96.94 123 SER B C 1
ATOM 2480 O O . SER B 1 123 ? -8.562 20.719 6.742 1 96.94 123 SER B O 1
ATOM 2482 N N . GLY B 1 124 ? -6.75 21.25 8.117 1 95.94 124 GLY B N 1
ATOM 2483 C CA . GLY B 1 124 ? -6.77 19.922 8.711 1 95.94 124 GLY B CA 1
ATOM 2484 C C . GLY B 1 124 ? -6.836 19.953 10.227 1 95.94 124 GLY B C 1
ATOM 2485 O O . GLY B 1 124 ? -6.609 21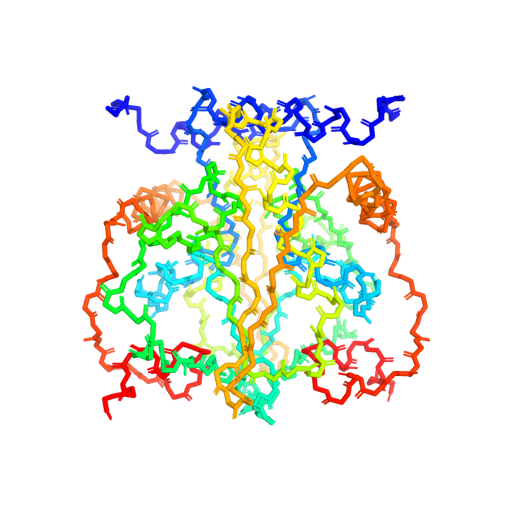 10.844 1 95.94 124 GLY B O 1
ATOM 2486 N N . VAL B 1 125 ? -7.262 18.828 10.781 1 93.62 125 VAL B N 1
ATOM 2487 C CA . VAL B 1 125 ? -7.258 18.641 12.227 1 93.62 125 VAL B CA 1
ATOM 2488 C C . VAL B 1 125 ? -6.598 17.312 12.57 1 93.62 125 VAL B C 1
ATOM 2490 O O . VAL B 1 125 ? -6.945 16.281 12 1 93.62 125 VAL B O 1
ATOM 2493 N N . LEU B 1 126 ? -5.609 17.391 13.344 1 91.56 126 LEU B N 1
ATOM 2494 C CA . LEU B 1 126 ? -5 16.188 13.914 1 91.56 126 LEU B CA 1
ATOM 2495 C C . LEU B 1 126 ? -5.594 15.875 15.281 1 91.56 126 LEU B C 1
ATOM 2497 O O . LEU B 1 126 ? -5.508 16.688 16.203 1 91.56 126 LEU B O 1
ATOM 2501 N N . ALA B 1 127 ? -6.164 14.672 15.391 1 86.44 127 ALA B N 1
ATOM 2502 C CA . ALA B 1 127 ? -6.867 14.32 16.625 1 86.44 127 ALA B CA 1
ATOM 2503 C C . ALA B 1 127 ? -6.219 13.117 17.297 1 86.44 127 ALA B C 1
ATOM 2505 O O . ALA B 1 127 ? -5.809 12.164 16.625 1 86.44 127 ALA B O 1
ATOM 2506 N N . HIS B 1 128 ? -6.105 13.25 18.594 1 83.81 128 HIS B N 1
ATOM 2507 C CA . HIS B 1 128 ? -5.676 12.156 19.469 1 83.81 128 HIS B CA 1
ATOM 2508 C C . HIS B 1 128 ? -6.723 11.859 20.531 1 83.81 128 HIS B C 1
ATOM 2510 O O . HIS B 1 128 ? -6.625 12.352 21.656 1 83.81 128 HIS B O 1
ATOM 2516 N N . PRO B 1 129 ? -7.559 10.938 20.172 1 75.44 129 PRO B N 1
ATOM 2517 C CA . PRO B 1 129 ? -8.719 10.719 21.047 1 75.44 129 PRO B CA 1
ATOM 2518 C C . PRO B 1 129 ? -8.32 10.25 22.453 1 75.44 129 PRO B C 1
ATOM 2520 O O . PRO B 1 129 ? -8.938 10.664 23.438 1 75.44 129 PRO B O 1
ATOM 2523 N N . THR B 1 130 ? -7.359 9.398 22.547 1 73.44 130 THR B N 1
ATOM 2524 C CA . THR B 1 130 ? -6.957 8.859 23.844 1 73.44 130 THR B CA 1
ATOM 2525 C C . THR B 1 130 ? -6.469 9.977 24.766 1 73.44 130 THR B C 1
ATOM 2527 O O . THR B 1 130 ? -6.68 9.93 25.969 1 73.44 130 THR B O 1
ATOM 2530 N N . GLU B 1 131 ? -5.938 11.016 24.203 1 78.44 131 GLU B N 1
ATOM 2531 C CA . GLU B 1 131 ? -5.387 12.133 24.953 1 78.44 131 GLU B CA 1
ATOM 2532 C C . GLU B 1 131 ? -6.309 13.352 24.906 1 78.44 131 GLU B C 1
ATOM 2534 O O . GLU B 1 131 ? -5.992 14.398 25.469 1 78.44 131 GLU B O 1
ATOM 2539 N N . ARG B 1 132 ? -7.375 13.211 24.219 1 78.69 132 ARG B N 1
ATOM 2540 C CA . ARG B 1 132 ? -8.352 14.289 24.062 1 78.69 132 ARG B CA 1
ATOM 2541 C C . ARG B 1 132 ? -7.684 15.547 23.516 1 78.69 132 ARG B C 1
ATOM 2543 O O . ARG B 1 132 ? -7.91 16.641 24.031 1 78.69 132 ARG B O 1
ATOM 2550 N N . LYS B 1 133 ? -6.852 15.391 22.656 1 83.19 133 LYS B N 1
ATOM 2551 C CA . LYS B 1 133 ? -6.121 16.5 22.062 1 83.19 133 LYS B CA 1
ATOM 2552 C C . LYS B 1 133 ? -6.457 16.641 20.578 1 83.19 133 LYS B C 1
ATOM 2554 O O . LYS B 1 133 ? -6.688 15.641 19.891 1 83.19 133 LYS B O 1
ATOM 2559 N N . ARG B 1 134 ? -6.613 17.938 20.219 1 87.62 134 ARG B N 1
ATOM 2560 C CA . ARG B 1 134 ? -6.809 18.266 18.812 1 87.62 134 ARG B CA 1
ATOM 2561 C C . ARG B 1 134 ? -5.898 19.422 18.391 1 87.62 134 ARG B C 1
ATOM 2563 O O . ARG B 1 134 ? -5.688 20.359 19.156 1 87.62 134 ARG B O 1
ATOM 2570 N N . GLU B 1 135 ? -5.363 19.281 17.266 1 91.62 135 GLU B N 1
ATOM 2571 C CA . GLU B 1 135 ? -4.496 20.328 16.734 1 91.62 135 GLU B CA 1
ATOM 2572 C C . GLU B 1 135 ? -4.902 20.719 15.312 1 91.62 135 GLU B C 1
ATOM 2574 O O . GLU B 1 135 ? -5.055 19.844 14.453 1 91.62 135 GLU B O 1
ATOM 2579 N N . ASP B 1 136 ? -5.066 22.047 15.141 1 94.44 136 ASP B N 1
ATOM 2580 C CA . ASP B 1 136 ? -5.359 22.516 13.789 1 94.44 136 ASP B CA 1
ATOM 2581 C C . ASP B 1 136 ? -4.098 22.547 12.93 1 94.44 136 ASP B C 1
ATOM 2583 O O . ASP B 1 136 ? -3.021 22.906 13.414 1 94.44 136 ASP B O 1
ATOM 2587 N N . VAL B 1 137 ? -4.25 22.109 11.727 1 96.12 137 VAL B N 1
ATOM 2588 C CA . VAL B 1 137 ? -3.129 22.094 10.789 1 96.12 137 VAL B CA 1
ATOM 2589 C C . VAL B 1 137 ? -3.502 22.844 9.516 1 96.12 137 VAL B C 1
ATOM 2591 O O . VAL B 1 137 ? -4.578 22.625 8.953 1 96.12 137 VAL B O 1
ATOM 2594 N N . GLU B 1 138 ? -2.607 23.766 9.109 1 96.88 138 GLU B N 1
ATOM 2595 C CA . GLU B 1 138 ? -2.838 24.547 7.891 1 96.88 138 GLU B CA 1
ATOM 2596 C C . GLU B 1 138 ? -1.66 24.422 6.926 1 96.88 138 GLU B C 1
ATOM 2598 O O . GLU B 1 138 ? -0.506 24.344 7.355 1 96.88 138 GLU B O 1
ATOM 2603 N N . LEU B 1 139 ? -2.002 24.438 5.695 1 97.06 139 LEU B N 1
ATOM 2604 C CA . LEU B 1 139 ? -0.971 24.484 4.664 1 97.06 139 LEU B CA 1
ATOM 2605 C C . LEU B 1 139 ? -0.554 25.922 4.379 1 97.06 139 LEU B C 1
ATOM 2607 O O . LEU B 1 139 ? -1.322 26.688 3.793 1 97.06 139 LEU B O 1
ATOM 2611 N N . THR B 1 140 ? 0.548 26.312 4.863 1 97.31 140 THR B N 1
ATOM 2612 C CA . THR B 1 140 ? 1.163 27.609 4.586 1 97.31 140 THR B CA 1
ATOM 2613 C C . THR B 1 140 ? 2.287 27.453 3.562 1 97.31 140 THR B C 1
ATOM 2615 O O . THR B 1 140 ? 2.625 26.344 3.156 1 97.31 140 THR B O 1
ATOM 2618 N N . ASP B 1 141 ? 2.828 28.609 3.166 1 96.5 141 ASP B N 1
ATOM 2619 C CA . ASP B 1 141 ? 3.961 28.547 2.246 1 96.5 141 ASP B CA 1
ATOM 2620 C C . ASP B 1 141 ? 5.105 27.734 2.846 1 96.5 141 ASP B C 1
ATOM 2622 O O . ASP B 1 141 ? 5.75 26.938 2.146 1 96.5 141 ASP B O 1
ATOM 2626 N N . GLU B 1 142 ? 5.289 27.906 4.066 1 97.25 142 GLU B N 1
ATOM 2627 C CA . GLU B 1 142 ? 6.367 27.219 4.758 1 97.25 142 GLU B CA 1
ATOM 2628 C C . GLU B 1 142 ? 6.098 25.719 4.828 1 97.25 142 GLU B C 1
ATOM 2630 O O . GLU B 1 142 ? 6.977 24.906 4.527 1 97.25 142 GLU B O 1
ATOM 2635 N N . THR B 1 143 ? 4.91 25.359 5.242 1 97.31 143 THR B N 1
ATOM 2636 C CA . THR B 1 143 ? 4.602 23.938 5.387 1 97.31 143 THR B CA 1
ATOM 2637 C C . THR B 1 143 ? 4.469 23.266 4.02 1 97.31 143 THR B C 1
ATOM 2639 O O . THR B 1 143 ? 4.734 22.078 3.875 1 97.31 143 THR B O 1
ATOM 2642 N N . GLU B 1 144 ? 4.078 24.062 3.062 1 97.62 144 GLU B N 1
ATOM 2643 C CA . GLU B 1 144 ? 4.062 23.547 1.695 1 97.62 144 GLU B CA 1
ATOM 2644 C C . GLU B 1 144 ? 5.465 23.172 1.232 1 97.62 144 GLU B C 1
ATOM 2646 O O . GLU B 1 144 ? 5.656 22.125 0.616 1 97.62 144 GLU B O 1
ATOM 2651 N N . GLN B 1 145 ? 6.363 24.016 1.532 1 97.56 145 GLN B N 1
ATOM 2652 C CA . GLN B 1 145 ? 7.75 23.719 1.185 1 97.56 145 GLN B CA 1
ATOM 2653 C C . GLN B 1 145 ? 8.242 22.469 1.915 1 97.56 145 GLN B C 1
ATOM 2655 O O . GLN B 1 145 ? 8.977 21.672 1.346 1 97.56 145 GLN B O 1
ATOM 2660 N N . LYS B 1 146 ? 7.844 22.344 3.123 1 97.69 146 LYS B N 1
ATOM 2661 C CA . LYS B 1 146 ? 8.203 21.156 3.9 1 97.69 146 LYS B CA 1
ATOM 2662 C C . LYS B 1 146 ? 7.68 19.891 3.244 1 97.69 146 LYS B C 1
ATOM 2664 O O . LYS B 1 146 ? 8.391 18.891 3.168 1 97.69 146 LYS B O 1
ATOM 2669 N N . VAL B 1 147 ? 6.453 19.953 2.803 1 98.31 147 VAL B N 1
ATOM 2670 C CA . VAL B 1 147 ? 5.844 18.797 2.137 1 98.31 147 VAL B CA 1
ATOM 2671 C C . VAL B 1 147 ? 6.613 18.484 0.857 1 98.31 147 VAL B C 1
ATOM 2673 O O . VAL B 1 147 ? 6.945 17.312 0.601 1 98.31 147 VAL B O 1
ATOM 2676 N N . GLU B 1 148 ? 6.926 19.469 0.114 1 98.19 148 GLU B N 1
ATOM 2677 C CA . GLU B 1 148 ? 7.605 19.266 -1.16 1 98.19 148 GLU B CA 1
ATOM 2678 C C . GLU B 1 148 ? 9.023 18.734 -0.948 1 98.19 148 GLU B C 1
ATOM 2680 O O . GLU B 1 148 ? 9.484 17.875 -1.697 1 98.19 148 GLU B O 1
ATOM 2685 N N . ASP B 1 149 ? 9.656 19.25 0.067 1 98.12 149 ASP B N 1
ATOM 2686 C CA . ASP B 1 149 ? 10.969 18.703 0.423 1 98.12 149 ASP B CA 1
ATOM 2687 C C . ASP B 1 149 ? 10.867 17.234 0.81 1 98.12 149 ASP B C 1
ATOM 2689 O O . ASP B 1 149 ? 11.734 16.438 0.453 1 98.12 149 ASP B O 1
ATOM 2693 N N . ALA B 1 150 ? 9.844 16.891 1.549 1 98.19 150 ALA B N 1
ATOM 2694 C CA . ALA B 1 150 ? 9.641 15.508 1.958 1 98.19 150 ALA B CA 1
ATOM 2695 C C . ALA B 1 150 ? 9.383 14.609 0.751 1 98.19 150 ALA B C 1
ATOM 2697 O O . ALA B 1 150 ? 9.859 13.477 0.698 1 98.19 150 ALA B O 1
ATOM 2698 N N . ILE B 1 151 ? 8.602 15.133 -0.207 1 97.62 151 ILE B N 1
ATOM 2699 C CA . ILE B 1 151 ? 8.336 14.383 -1.429 1 97.62 151 ILE B CA 1
ATOM 2700 C C . ILE B 1 151 ? 9.656 14.055 -2.123 1 97.62 151 ILE B C 1
ATOM 2702 O O . ILE B 1 151 ? 9.883 12.914 -2.525 1 97.62 151 ILE B O 1
ATOM 2706 N N . ARG B 1 152 ? 10.508 15.039 -2.246 1 97.25 152 ARG B N 1
ATOM 2707 C CA . ARG B 1 152 ? 11.82 14.828 -2.857 1 97.25 152 ARG B CA 1
ATOM 2708 C C . ARG B 1 152 ? 12.648 13.828 -2.053 1 97.25 152 ARG B C 1
ATOM 2710 O O . ARG B 1 152 ? 13.32 12.977 -2.625 1 97.25 152 ARG B O 1
ATOM 2717 N N . GLY B 1 153 ? 12.555 13.977 -0.789 1 97.56 153 GLY B N 1
ATOM 2718 C CA . GLY B 1 153 ? 13.25 13.039 0.079 1 97.56 153 GLY B CA 1
ATOM 2719 C C . GLY B 1 153 ? 12.75 11.617 -0.062 1 97.56 153 GLY B C 1
ATOM 2720 O O . GLY B 1 153 ? 13.539 10.672 -0.1 1 97.56 153 GLY B O 1
ATOM 2721 N N . VAL B 1 154 ? 11.461 11.414 -0.079 1 96.94 154 VAL B N 1
ATOM 2722 C CA . VAL B 1 154 ? 10.859 10.102 -0.281 1 96.94 154 VAL B CA 1
ATOM 2723 C C . VAL B 1 154 ? 11.367 9.492 -1.586 1 96.94 154 VAL B C 1
ATOM 2725 O O . VAL B 1 154 ? 11.766 8.328 -1.621 1 96.94 154 VAL B O 1
ATOM 2728 N N . HIS B 1 155 ? 11.352 10.305 -2.598 1 95.31 155 HIS B N 1
ATOM 2729 C CA . HIS B 1 155 ? 11.836 9.844 -3.895 1 95.31 155 HIS B CA 1
ATOM 2730 C C . HIS B 1 155 ? 13.273 9.352 -3.805 1 95.31 155 HIS B C 1
ATOM 2732 O O . HIS B 1 155 ? 13.617 8.305 -4.355 1 95.31 155 HIS B O 1
ATOM 2738 N N . GLU B 1 156 ? 14.078 10.086 -3.148 1 95.69 156 GLU B N 1
ATOM 2739 C CA . GLU B 1 156 ? 15.484 9.727 -2.99 1 95.69 156 GLU B CA 1
ATOM 2740 C C . GLU B 1 156 ? 15.641 8.375 -2.297 1 95.69 156 GLU B C 1
ATOM 2742 O O . GLU B 1 156 ? 16.453 7.547 -2.713 1 95.69 156 GLU B O 1
ATOM 2747 N N . ILE B 1 157 ? 14.898 8.156 -1.28 1 95.75 157 ILE B N 1
ATOM 2748 C CA . ILE B 1 157 ? 15.008 6.938 -0.484 1 95.75 157 ILE B CA 1
ATOM 2749 C C . ILE B 1 157 ? 14.547 5.738 -1.309 1 95.75 157 ILE B C 1
ATOM 2751 O O . ILE B 1 157 ? 15.234 4.715 -1.368 1 95.75 157 ILE B O 1
ATOM 2755 N N . ILE B 1 158 ? 13.406 5.879 -1.997 1 90.38 158 ILE B N 1
ATOM 2756 C CA . ILE B 1 158 ? 12.82 4.715 -2.656 1 90.38 158 ILE B CA 1
ATOM 2757 C C . ILE B 1 158 ? 13.602 4.398 -3.93 1 90.38 158 ILE B C 1
ATOM 2759 O O . ILE B 1 158 ? 13.531 3.279 -4.445 1 90.38 158 ILE B O 1
ATOM 2763 N N . ALA B 1 159 ? 14.344 5.371 -4.398 1 88.12 159 ALA B N 1
ATOM 2764 C CA . ALA B 1 159 ? 15.125 5.176 -5.617 1 88.12 159 ALA B CA 1
ATOM 2765 C C . ALA B 1 159 ? 16.438 4.453 -5.316 1 88.12 159 ALA B C 1
ATOM 2767 O O . ALA B 1 159 ? 17.125 3.994 -6.23 1 88.12 159 ALA B O 1
ATOM 2768 N N . ARG B 1 160 ? 16.719 4.277 -4.094 1 88.62 160 ARG B N 1
ATOM 2769 C CA . ARG B 1 160 ? 17.969 3.613 -3.719 1 88.62 160 ARG B CA 1
ATOM 2770 C C . ARG B 1 160 ? 17.938 2.133 -4.082 1 88.62 160 ARG B C 1
ATOM 2772 O O . ARG B 1 160 ? 16.875 1.493 -3.996 1 88.62 160 ARG B O 1
ATOM 2779 N N . GLY B 1 161 ? 19.109 1.628 -4.359 1 82.88 161 GLY B N 1
ATOM 2780 C CA . GLY B 1 161 ? 19.219 0.21 -4.66 1 82.88 161 GLY B CA 1
ATOM 2781 C C . GLY B 1 161 ? 19.219 -0.664 -3.418 1 82.88 161 GLY B C 1
ATOM 2782 O O . GLY B 1 161 ? 18.953 -1.866 -3.5 1 82.88 161 GLY B O 1
ATOM 2783 N N . SER B 1 162 ? 19.609 -0.028 -2.297 1 87.56 162 SER B N 1
ATOM 2784 C CA . SER B 1 162 ? 19.641 -0.71 -1.008 1 87.56 162 SER B CA 1
ATOM 2785 C C . SER B 1 162 ? 19.062 0.17 0.097 1 87.56 162 SER B C 1
ATOM 2787 O O . SER B 1 162 ? 19.047 1.396 -0.029 1 87.56 162 SER B O 1
ATOM 2789 N N . PRO B 1 163 ? 18.562 -0.492 1.136 1 91 163 PRO B N 1
ATOM 2790 C CA . PRO B 1 163 ? 17.984 0.327 2.205 1 91 163 PRO B CA 1
ATOM 2791 C C . PRO B 1 163 ? 19.031 1.165 2.934 1 91 163 PRO B C 1
ATOM 2793 O O . PRO B 1 163 ? 20.203 0.796 2.967 1 91 163 PRO B O 1
ATOM 2796 N N . PRO B 1 164 ? 18.609 2.32 3.479 1 94.75 164 PRO B N 1
ATOM 2797 C CA . PRO B 1 164 ? 19.5 3.057 4.371 1 94.75 164 PRO B CA 1
ATOM 2798 C C . PRO B 1 164 ? 20 2.209 5.543 1 94.75 164 PRO B C 1
ATOM 2800 O O . PRO B 1 164 ? 19.344 1.223 5.906 1 94.75 164 PRO B O 1
ATOM 2803 N N . PRO B 1 165 ? 21.125 2.57 6.07 1 93.06 165 PRO B N 1
ATOM 2804 C CA . PRO B 1 165 ? 21.656 1.788 7.191 1 93.06 165 PRO B CA 1
ATOM 2805 C C . PRO B 1 165 ? 20.719 1.787 8.398 1 93.06 165 PRO B C 1
ATOM 2807 O O . PRO B 1 165 ? 20.016 2.775 8.641 1 93.06 165 PRO B O 1
ATOM 2810 N N . ALA B 1 166 ? 20.797 0.661 9.078 1 92.38 166 ALA B N 1
ATOM 2811 C CA . ALA B 1 166 ? 19.953 0.538 10.273 1 92.38 166 ALA B CA 1
ATOM 2812 C C . ALA B 1 166 ? 20.516 1.385 11.414 1 92.38 166 ALA B C 1
ATOM 2814 O O . ALA B 1 166 ? 21.734 1.48 11.594 1 92.38 166 ALA B O 1
ATOM 2815 N N . SER B 1 167 ? 19.672 2.082 12.055 1 92.19 167 SER B N 1
ATOM 2816 C CA . SER B 1 167 ? 19.984 2.801 13.289 1 92.19 167 SER B CA 1
ATOM 2817 C C . SER B 1 167 ? 18.906 2.574 14.344 1 92.19 167 SER B C 1
ATOM 2819 O O . SER B 1 167 ? 17.719 2.629 14.055 1 92.19 167 SER B O 1
ATOM 2821 N N . LYS B 1 168 ? 19.406 2.291 15.523 1 90.44 168 LYS B N 1
ATOM 2822 C CA . LYS B 1 168 ? 18.453 1.978 16.578 1 90.44 168 LYS B CA 1
ATOM 2823 C C . LYS B 1 168 ? 17.656 3.217 17 1 90.44 168 LYS B C 1
ATOM 2825 O O . LYS B 1 168 ? 18.234 4.273 17.25 1 90.44 168 LYS B O 1
ATOM 2830 N N . LYS B 1 169 ? 16.422 3.07 16.984 1 88.38 169 LYS B N 1
ATOM 2831 C CA . LYS B 1 169 ? 15.477 4.094 17.406 1 88.38 169 LYS B CA 1
ATOM 2832 C C . LYS B 1 169 ? 14.445 3.518 18.375 1 88.38 169 LYS B C 1
ATOM 2834 O O . LYS B 1 169 ? 14.266 2.301 18.453 1 88.38 169 LYS B O 1
ATOM 2839 N N . PRO B 1 170 ? 13.812 4.312 19.141 1 83.19 170 PRO B N 1
ATOM 2840 C CA . PRO B 1 170 ? 12.781 3.824 20.062 1 83.19 170 PRO B CA 1
ATOM 2841 C C . PRO B 1 170 ? 11.664 3.064 19.344 1 83.19 170 PRO B C 1
ATOM 2843 O O . PRO B 1 170 ? 11.117 2.109 19.906 1 83.19 170 PRO B O 1
ATOM 2846 N N . VAL B 1 171 ? 11.359 3.408 18.125 1 81.94 171 VAL B N 1
ATOM 2847 C CA . VAL B 1 171 ? 10.234 2.84 17.375 1 81.94 171 VAL B CA 1
ATOM 2848 C C . VAL B 1 171 ? 10.602 1.45 16.875 1 81.94 171 VAL B C 1
ATOM 2850 O O . VAL B 1 171 ? 9.734 0.688 16.438 1 81.94 171 VAL B O 1
ATOM 2853 N N . CYS B 1 172 ? 11.844 1.062 17.016 1 85.5 172 CYS B N 1
ATOM 2854 C CA . CYS B 1 172 ? 12.305 -0.182 16.406 1 85.5 172 CYS B CA 1
ATOM 2855 C C . CYS B 1 172 ? 11.641 -1.387 17.062 1 85.5 172 CYS B C 1
ATOM 2857 O O . CYS B 1 172 ? 11.398 -2.4 16.406 1 85.5 172 CYS B O 1
ATOM 2859 N N . ASP B 1 173 ? 11.328 -1.22 18.25 1 77.25 173 ASP B N 1
ATOM 2860 C CA . ASP B 1 173 ? 10.789 -2.35 19.016 1 77.25 173 ASP B CA 1
ATOM 2861 C C . ASP B 1 173 ? 9.398 -2.732 18.5 1 77.25 173 ASP B C 1
ATOM 2863 O O . ASP B 1 173 ? 9 -3.893 18.594 1 77.25 173 ASP B O 1
ATOM 2867 N N . SER B 1 174 ? 8.742 -1.746 17.906 1 74.62 174 SER B N 1
ATOM 2868 C CA . SER B 1 174 ? 7.395 -2.002 17.422 1 74.62 174 SER B CA 1
ATOM 2869 C C . SER B 1 174 ? 7.352 -1.972 15.891 1 74.62 174 SER B C 1
ATOM 2871 O O . SER B 1 174 ? 6.27 -1.963 15.297 1 74.62 174 SER B O 1
ATOM 2873 N N . CYS B 1 175 ? 8.461 -1.992 15.367 1 80.44 175 CYS B N 1
ATOM 2874 C CA . CYS B 1 175 ? 8.539 -1.9 13.914 1 80.44 175 CYS B CA 1
ATOM 2875 C C . CYS B 1 175 ? 8.273 -3.254 13.266 1 80.44 175 CYS B C 1
ATOM 2877 O O . CYS B 1 175 ? 8.867 -4.262 13.656 1 80.44 175 CYS B O 1
ATOM 2879 N N . ALA B 1 176 ? 7.395 -3.232 12.273 1 72.5 176 ALA B N 1
ATOM 2880 C CA . ALA B 1 176 ? 7.07 -4.457 11.547 1 72.5 176 ALA B CA 1
ATOM 2881 C C . ALA B 1 176 ? 8.305 -5.031 10.859 1 72.5 176 ALA B C 1
ATOM 2883 O O . ALA B 1 176 ? 8.359 -6.227 10.562 1 72.5 176 ALA B O 1
ATOM 2884 N N . TYR B 1 177 ? 9.32 -4.211 10.68 1 79.25 177 TYR B N 1
ATOM 2885 C CA . TYR B 1 177 ? 10.508 -4.633 9.945 1 79.25 177 TYR B CA 1
ATOM 2886 C C . TYR B 1 177 ? 11.68 -4.859 10.891 1 79.25 177 TYR B C 1
ATOM 2888 O O . TYR B 1 177 ? 12.828 -4.93 10.453 1 79.25 177 TYR B O 1
ATOM 2896 N N . HIS B 1 178 ? 11.375 -4.938 12.102 1 81.62 178 HIS B N 1
ATOM 2897 C CA . HIS B 1 178 ? 12.398 -5.051 13.133 1 81.62 178 HIS B CA 1
ATOM 2898 C C . HIS B 1 178 ? 13.414 -6.137 12.797 1 81.62 178 HIS B C 1
ATOM 2900 O O . HIS B 1 178 ? 14.625 -5.914 12.883 1 81.62 178 HIS B O 1
ATOM 2906 N N . ASP B 1 179 ? 12.953 -7.258 12.391 1 74.94 179 ASP B N 1
ATOM 2907 C CA . ASP B 1 179 ? 13.828 -8.414 12.18 1 74.94 179 ASP B CA 1
ATOM 2908 C C . ASP B 1 179 ? 14.695 -8.227 10.945 1 74.94 179 ASP B C 1
ATOM 2910 O O . ASP B 1 179 ? 15.742 -8.875 10.812 1 74.94 179 ASP B O 1
ATOM 2914 N N . PHE B 1 180 ? 14.297 -7.457 10.078 1 77 180 PHE B N 1
ATOM 2915 C CA . PHE B 1 180 ? 15.117 -7.145 8.914 1 77 180 PHE B CA 1
ATOM 2916 C C . PHE B 1 180 ? 16.297 -6.254 9.297 1 77 180 PHE B C 1
ATOM 2918 O O . PHE B 1 180 ? 17.312 -6.23 8.609 1 77 180 PHE B O 1
ATOM 2925 N N . CYS B 1 181 ? 16.141 -5.59 10.383 1 83.31 181 CYS B N 1
ATOM 2926 C CA . CYS B 1 181 ? 17.156 -4.633 10.805 1 83.31 181 CYS B CA 1
ATOM 2927 C C . CYS B 1 181 ? 18.094 -5.25 11.836 1 83.31 181 CYS B C 1
ATOM 2929 O O . CYS B 1 181 ? 19.281 -4.91 11.883 1 83.31 181 CYS B O 1
ATOM 2931 N N . TRP B 1 182 ? 17.594 -6.125 12.586 1 77.62 182 TRP B N 1
ATOM 2932 C CA . TRP B 1 182 ? 18.391 -6.539 13.742 1 77.62 182 TRP B CA 1
ATOM 2933 C C . TRP B 1 182 ? 18.484 -8.055 13.82 1 77.62 182 TRP B C 1
ATOM 2935 O O . TRP B 1 182 ? 19.172 -8.602 14.688 1 77.62 182 TRP B O 1
ATOM 2945 N N . SER B 1 183 ? 17.703 -8.844 13.078 1 61.62 183 SER B N 1
ATOM 2946 C CA . SER B 1 183 ? 17.812 -10.297 13.203 1 61.62 183 SER B CA 1
ATOM 2947 C C . SER B 1 183 ? 19.078 -10.812 12.539 1 61.62 183 SER B C 1
ATOM 2949 O O . SER B 1 183 ? 19.297 -10.602 11.344 1 61.62 183 SER B O 1
ATOM 2951 N N . CYS B 1 184 ? 20.391 -10.391 12.945 1 43.69 184 CYS B N 1
ATOM 2952 C CA . CYS B 1 184 ? 21.562 -11.227 12.711 1 43.69 184 CYS B CA 1
ATOM 2953 C C . CYS B 1 184 ? 21.531 -12.469 13.602 1 43.69 184 CYS B C 1
ATOM 2955 O O . CYS B 1 184 ? 21.016 -12.422 14.719 1 43.69 184 CYS B O 1
#

pLDDT: mean 82.09, std 16.05, range [39.59, 98.31]

Sequence (368 aa):
MTDVDPVQRLLRTARDDARDESFRVTGVMMQYYVVCKRELWFHSRHIEIDRGNSAIVRGTHIDETAYSDKRRHVSIDSTIAIDVLDDGRVMEVKPSSALVEPAKLQLLYYLWYLKHVVGVEKSGVLAHPTERKREDVELTDETEQKVEDAIRGVHEIIARGSPPPASKKPVCDSCAYHDFCWSCMTDVDPVQRLLRTARDDARDESFRVTGVMMQYYVVCKRELWFHSRHIEIDRGNSAIVRGTHIDETAYSDKRRHVSIDSTIAIDVLDDGRVMEVKPSSALVEPAKLQLLYYLWYLKHVVGVEKSGVLAHPTERKREDVELTDETEQKVEDAIRGVHEIIARGSPPPASKKPVCDSCAYHDFCWSC

Secondary structure (DSSP, 8-state):
-----HHHHHHHHHHHHHHHT-----HHHHHHHHH-HHHHHHHHTT----TTSS---------THHHHTTEEEEEETTTEEEEEETTS-EEEE-S-GGGHHHHHHHHHHHHHHIIIII-----EEEEEGGGTEEEEE---HHHHHHHHHHHHHHHHHHT-SSPPPP---GGGGG-TTHHHHH--/-----HHHHHHHHHHHHHHHT-----HHHHHHHHH-HHHHHHHHTT----TTSS---------THHHHTTEEEEEETTTEEEEEETTS-EEEE-S-GGGHHHHHHHHHHHHHHIIIII-----EEEEEGGGTEEEEE---HHHHHHHHHHHHHHHHHHT-SSPPPP---GGGGG-TTHHHHH--

Organism: Haloferax mediterranei (strain ATCC 33500 / DSM 1411 / JCM 8866 / NBRC 14739 / NCIMB 2177 / R-4) (NCBI:txid523841)

Solvent-accessible surface area (backbone atoms only — not comparable to full-atom values): 20362 Å² total; per-residue (Å²): 126,83,87,63,53,54,54,59,42,28,50,52,35,51,44,50,33,55,72,63,64,59,41,85,80,38,49,64,49,44,24,24,53,64,75,32,54,38,58,31,27,44,56,66,48,63,63,74,56,39,55,82,40,82,40,28,30,40,18,50,60,66,76,42,69,87,53,47,93,48,50,46,80,44,75,46,76,83,52,42,60,46,34,30,35,80,88,56,31,36,45,46,78,38,68,56,72,87,54,47,67,26,52,47,49,20,49,47,40,52,39,49,45,32,37,75,62,74,65,44,86,52,44,33,35,42,32,20,70,78,70,72,41,75,42,83,41,72,78,42,76,67,52,45,48,51,44,48,51,48,47,41,49,49,50,57,51,59,67,43,95,60,66,57,80,80,70,94,51,85,64,44,83,46,30,39,55,35,38,72,66,61,64,122,124,84,88,62,55,56,56,58,41,28,51,52,36,51,44,50,33,55,72,64,65,57,42,86,80,40,49,65,51,43,24,24,53,65,75,33,54,38,57,32,28,44,56,67,49,63,62,72,55,39,54,82,42,81,40,28,28,38,17,49,58,66,75,41,69,86,52,46,93,48,50,45,80,45,74,46,77,83,52,42,60,46,33,30,33,80,88,56,31,36,46,46,78,37,70,56,72,86,53,48,68,26,52,47,49,22,50,47,42,51,40,48,44,32,37,75,61,73,65,43,85,54,43,34,36,42,33,19,70,78,70,71,41,75,41,83,43,72,76,42,76,66,51,45,50,50,44,48,52,47,48,41,48,48,51,56,48,60,67,43,94,59,68,57,80,80,71,94,50,87,64,44,84,48,32,38,56,35,39,74,65,63,63,122

Nearest PDB structures (foldseek):
  8d3l-assembly1_I  TM=6.970E-01  e=7.691E-04  Halalkalibacterium halodurans C-125
  7mi4-assembly1_A  TM=6.362E-01  e=6.446E-04  Geobacter sulfurreducens PCA
  8d3q-assembly1_J  TM=6.452E-01  e=2.091E-03  Halalkalibacterium halodurans C-125
  5ean-assembly1_A  TM=5.989E-01  e=6.340E-02  Mus musculus
  6ppu-assembly1_A  TM=4.239E-01  e=2.782E-02  Mycolicibacterium smegmatis